Protein AF-A0A371IR54-F1 (afdb_monomer_lite)

Structure (mmCIF, N/CA/C/O backbone):
data_AF-A0A371IR54-F1
#
_entry.id   AF-A0A371IR54-F1
#
loop_
_atom_site.group_PDB
_atom_site.id
_atom_site.type_symbol
_atom_site.label_atom_id
_atom_site.label_alt_id
_atom_site.label_comp_id
_atom_site.label_asym_id
_atom_site.label_entity_id
_atom_site.label_seq_id
_atom_site.pdbx_PDB_ins_code
_atom_site.Cartn_x
_atom_site.Cartn_y
_atom_site.Cartn_z
_atom_site.occupancy
_atom_site.B_iso_or_equiv
_atom_site.auth_seq_id
_atom_site.auth_comp_id
_atom_site.auth_asym_id
_atom_site.auth_atom_id
_atom_site.pdbx_PDB_model_num
ATOM 1 N N . MET A 1 1 ? -5.829 3.992 18.834 1.00 46.56 1 MET A N 1
ATOM 2 C CA . MET A 1 1 ? -4.738 4.741 18.159 1.00 46.56 1 MET A CA 1
ATOM 3 C C . MET A 1 1 ? -5.356 5.785 17.240 1.00 46.56 1 MET A C 1
ATOM 5 O O . MET A 1 1 ? -6.376 5.480 16.637 1.00 46.56 1 MET A O 1
ATOM 9 N N . LYS A 1 2 ? -4.790 7.000 17.142 1.00 56.47 2 LYS A N 1
ATOM 10 C CA . LYS A 1 2 ? -5.246 8.014 16.169 1.00 56.47 2 LYS A CA 1
ATOM 11 C C . LYS A 1 2 ? -5.163 7.399 14.763 1.00 56.47 2 LYS A C 1
ATOM 13 O O . LYS A 1 2 ? -4.069 7.005 14.373 1.00 56.47 2 LYS A O 1
ATOM 18 N N . SER A 1 3 ? -6.273 7.311 14.027 1.00 67.31 3 SER A N 1
ATOM 19 C CA . SER A 1 3 ? -6.318 6.785 12.644 1.00 67.31 3 SER A CA 1
ATOM 20 C C . SER A 1 3 ? -5.253 7.413 11.744 1.00 67.31 3 SER A C 1
ATOM 22 O O . SER A 1 3 ? -4.620 6.749 10.930 1.00 67.31 3 SER A O 1
ATOM 24 N N . THR A 1 4 ? -4.952 8.688 11.991 1.00 73.81 4 THR A N 1
ATOM 25 C CA . THR A 1 4 ? -3.889 9.437 11.325 1.00 73.81 4 THR A CA 1
ATOM 26 C C . THR A 1 4 ? -2.528 8.748 11.417 1.00 73.81 4 THR A C 1
ATOM 28 O O . THR A 1 4 ? -1.822 8.718 10.413 1.00 73.81 4 THR A O 1
ATOM 31 N N . PHE A 1 5 ? -2.181 8.166 12.576 1.00 83.19 5 PHE A N 1
ATOM 32 C CA . PHE A 1 5 ? -0.917 7.450 12.776 1.00 83.19 5 PHE A CA 1
ATOM 33 C C . PHE A 1 5 ? -0.812 6.227 11.875 1.00 83.19 5 PHE A C 1
ATOM 35 O O . PHE A 1 5 ? 0.163 6.058 11.146 1.00 83.19 5 PHE A O 1
ATOM 42 N N . LEU A 1 6 ? -1.856 5.401 11.901 1.00 85.75 6 LEU A N 1
ATOM 43 C CA . LEU A 1 6 ? -1.906 4.180 11.116 1.00 85.75 6 LEU A CA 1
ATOM 44 C C . LEU A 1 6 ? -1.842 4.499 9.618 1.00 85.75 6 LEU A C 1
ATOM 46 O O . LEU A 1 6 ? -1.123 3.826 8.887 1.00 85.75 6 LEU A O 1
ATOM 50 N N . ASN A 1 7 ? -2.506 5.571 9.180 1.00 85.56 7 ASN A N 1
ATOM 51 C CA . ASN A 1 7 ? -2.524 5.994 7.781 1.00 85.56 7 ASN A CA 1
ATOM 52 C C . ASN A 1 7 ? -1.158 6.440 7.258 1.00 85.56 7 ASN A C 1
ATOM 54 O O . ASN A 1 7 ? -0.747 6.001 6.188 1.00 85.56 7 ASN A O 1
ATOM 58 N N . TRP A 1 8 ? -0.434 7.303 7.978 1.00 86.88 8 TRP A N 1
ATOM 59 C CA . TRP A 1 8 ? 0.885 7.730 7.498 1.00 86.88 8 TRP A CA 1
ATOM 60 C C . TRP A 1 8 ? 1.923 6.607 7.600 1.00 86.88 8 TRP A C 1
ATOM 62 O O . TRP A 1 8 ? 2.797 6.499 6.734 1.00 86.88 8 TRP A O 1
ATOM 72 N N . TYR A 1 9 ? 1.808 5.742 8.614 1.00 90.31 9 TYR A N 1
ATOM 73 C CA . TYR A 1 9 ? 2.692 4.594 8.790 1.00 90.31 9 TYR A CA 1
ATOM 74 C C . TYR A 1 9 ? 2.506 3.570 7.666 1.00 90.31 9 TYR A C 1
ATOM 76 O O . TYR A 1 9 ? 3.475 3.203 7.004 1.00 90.31 9 TYR A O 1
ATOM 84 N N . THR A 1 10 ? 1.263 3.155 7.399 1.00 92.19 10 THR A N 1
ATOM 85 C CA . THR A 1 10 ? 0.936 2.194 6.329 1.00 92.19 10 THR A CA 1
ATOM 86 C C . THR A 1 10 ? 1.289 2.737 4.949 1.00 92.19 10 THR A C 1
ATOM 88 O O . THR A 1 10 ? 1.891 2.013 4.158 1.00 92.19 10 THR A O 1
ATOM 91 N N . GLN A 1 11 ? 1.041 4.025 4.689 1.00 92.81 11 GLN A N 1
ATOM 92 C CA . GLN A 1 11 ? 1.489 4.687 3.464 1.00 92.81 11 GLN A CA 1
ATOM 93 C C . GLN A 1 11 ? 3.017 4.627 3.307 1.00 92.81 11 GLN A C 1
ATOM 95 O O . GLN A 1 11 ? 3.512 4.281 2.235 1.00 92.81 11 GLN A O 1
ATOM 100 N N . SER A 1 12 ? 3.775 4.944 4.362 1.00 93.44 12 SER A N 1
ATOM 101 C CA . SER A 1 12 ? 5.247 4.946 4.313 1.00 93.44 12 SER A CA 1
ATOM 102 C C . SER A 1 12 ? 5.812 3.532 4.147 1.00 93.44 12 SER A C 1
ATOM 104 O O . SER A 1 12 ? 6.746 3.310 3.373 1.00 93.44 12 SER A O 1
ATOM 106 N N . LEU A 1 13 ? 5.210 2.551 4.821 1.00 94.38 13 LEU A N 1
ATOM 107 C CA . LEU A 1 13 ? 5.552 1.137 4.685 1.00 94.38 13 LEU A CA 1
ATOM 108 C C . LEU A 1 13 ? 5.276 0.637 3.260 1.00 94.38 13 LEU A C 1
ATOM 110 O O . LEU A 1 13 ? 6.150 0.038 2.635 1.00 94.38 13 LEU A O 1
ATOM 114 N N . GLY A 1 14 ? 4.100 0.949 2.713 1.00 94.50 14 GLY A N 1
ATOM 115 C CA . GLY A 1 14 ? 3.731 0.616 1.340 1.00 94.50 14 GLY A CA 1
ATOM 116 C C . GLY A 1 14 ? 4.657 1.258 0.309 1.00 94.50 14 GLY A C 1
ATOM 117 O O . GLY A 1 14 ? 5.095 0.584 -0.619 1.00 94.50 14 GLY A O 1
ATOM 118 N N . ALA A 1 15 ? 5.038 2.523 0.506 1.00 94.50 15 ALA A N 1
ATOM 119 C CA . ALA A 1 15 ? 6.010 3.207 -0.344 1.00 94.50 15 ALA A CA 1
ATOM 1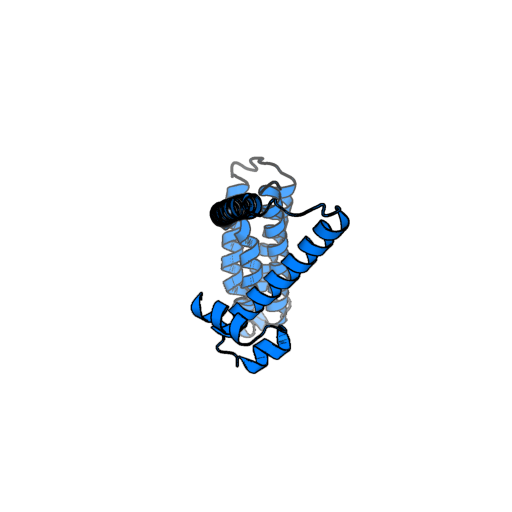20 C C . ALA A 1 15 ? 7.402 2.553 -0.280 1.00 94.50 15 ALA A C 1
ATOM 122 O O . ALA A 1 15 ? 8.048 2.392 -1.312 1.00 94.50 15 ALA A O 1
ATOM 123 N N . THR A 1 16 ? 7.839 2.110 0.903 1.00 95.38 16 THR A N 1
ATOM 124 C CA . THR A 1 16 ? 9.110 1.384 1.079 1.00 95.38 16 THR A CA 1
ATOM 125 C C . THR A 1 16 ? 9.094 0.045 0.339 1.00 95.38 16 THR A C 1
ATOM 127 O O . THR A 1 16 ? 10.020 -0.258 -0.412 1.00 95.38 16 THR A O 1
ATOM 130 N N . LEU A 1 17 ? 8.013 -0.731 0.476 1.00 95.44 17 LEU A N 1
ATOM 131 C CA . LEU A 1 17 ? 7.811 -1.952 -0.309 1.00 95.44 17 LEU A CA 1
ATOM 132 C C . LEU A 1 17 ? 7.753 -1.645 -1.812 1.00 95.44 17 LEU A C 1
ATOM 134 O O . LEU A 1 17 ? 8.279 -2.410 -2.614 1.00 95.44 17 LEU A O 1
ATOM 138 N N . GLY A 1 18 ? 7.171 -0.506 -2.191 1.00 93.06 18 GLY A N 1
ATOM 139 C CA . GLY A 1 18 ? 7.133 -0.012 -3.565 1.00 93.06 18 GLY A CA 1
ATOM 140 C C . GLY A 1 18 ? 8.515 0.304 -4.137 1.00 93.06 18 GLY A C 1
ATOM 141 O O . GLY A 1 18 ? 8.749 0.022 -5.308 1.00 93.06 18 GLY A O 1
ATOM 142 N N . ILE A 1 19 ? 9.444 0.830 -3.328 1.00 93.62 19 ILE A N 1
ATOM 143 C CA . ILE A 1 19 ? 10.854 1.023 -3.714 1.00 93.62 19 ILE A CA 1
ATOM 144 C C . ILE A 1 19 ? 11.537 -0.333 -3.929 1.00 93.62 19 ILE A C 1
ATOM 146 O O . ILE A 1 19 ? 12.249 -0.521 -4.910 1.00 93.62 19 ILE A O 1
ATOM 150 N N . ILE A 1 20 ? 11.305 -1.306 -3.045 1.00 92.50 20 ILE A N 1
ATOM 151 C CA . ILE A 1 20 ? 11.877 -2.653 -3.199 1.00 92.50 20 ILE A CA 1
ATOM 152 C C . ILE A 1 20 ? 11.332 -3.317 -4.470 1.00 92.50 20 ILE A C 1
ATOM 154 O O . ILE A 1 20 ? 12.102 -3.866 -5.255 1.00 92.50 20 ILE A O 1
ATOM 158 N N . ALA A 1 21 ? 10.022 -3.224 -4.705 1.00 90.12 21 ALA A N 1
ATOM 159 C CA . ALA A 1 21 ? 9.374 -3.765 -5.894 1.00 90.12 21 ALA A CA 1
ATOM 160 C C . ALA A 1 21 ? 9.875 -3.092 -7.180 1.00 90.12 21 ALA A C 1
ATOM 162 O O . ALA A 1 21 ? 10.112 -3.783 -8.170 1.00 90.12 21 ALA A O 1
ATOM 163 N N . SER A 1 22 ? 10.085 -1.772 -7.174 1.00 88.44 22 SER A N 1
ATOM 164 C CA . SER A 1 22 ? 10.594 -1.055 -8.346 1.00 88.44 22 SER A CA 1
ATOM 165 C C . SER A 1 22 ? 12.059 -1.376 -8.639 1.00 88.44 22 SER A C 1
ATOM 167 O O . SER A 1 22 ? 12.405 -1.562 -9.805 1.00 88.44 22 SER A O 1
ATOM 169 N N . ILE A 1 23 ? 12.899 -1.535 -7.608 1.00 87.31 23 ILE A N 1
ATOM 170 C CA . ILE A 1 23 ? 14.283 -2.013 -7.751 1.00 87.31 23 ILE A CA 1
ATOM 171 C C . ILE A 1 23 ? 14.303 -3.455 -8.266 1.00 87.31 23 ILE A C 1
ATOM 173 O O . ILE A 1 23 ? 15.078 -3.775 -9.160 1.00 87.31 23 ILE A O 1
ATOM 177 N N . TYR A 1 24 ? 13.446 -4.330 -7.744 1.00 85.88 24 TYR A N 1
ATOM 178 C CA . TYR A 1 24 ? 13.363 -5.718 -8.194 1.00 85.88 24 TYR A CA 1
ATOM 179 C C . TYR A 1 24 ? 12.915 -5.821 -9.660 1.00 85.88 24 TYR A C 1
ATOM 181 O O . TYR A 1 24 ? 13.543 -6.519 -10.456 1.00 85.88 24 TYR A O 1
ATOM 189 N N . ALA A 1 25 ? 11.875 -5.077 -10.045 1.00 79.62 25 ALA A N 1
ATOM 190 C CA . ALA A 1 25 ? 11.421 -4.993 -11.430 1.00 79.62 25 ALA A CA 1
ATOM 191 C C . ALA A 1 25 ? 12.489 -4.378 -12.352 1.00 79.62 25 ALA A C 1
ATOM 193 O O . ALA A 1 25 ? 12.648 -4.825 -13.484 1.00 79.62 25 ALA A O 1
ATOM 194 N N . TYR A 1 26 ? 13.267 -3.412 -11.854 1.00 76.50 26 TYR A N 1
ATOM 195 C CA . TYR A 1 26 ? 14.428 -2.865 -12.557 1.00 76.50 26 TYR A CA 1
ATOM 196 C C . TYR A 1 26 ? 15.529 -3.914 -12.772 1.00 76.50 26 TYR A C 1
ATOM 198 O O . TYR A 1 26 ? 16.024 -4.063 -13.885 1.00 76.50 26 TYR A O 1
ATOM 206 N N . LEU A 1 27 ? 15.880 -4.692 -11.743 1.00 76.00 27 LEU A N 1
ATOM 207 C CA . LEU A 1 27 ? 16.901 -5.743 -11.838 1.00 76.00 27 LEU A CA 1
ATOM 208 C C . LEU A 1 27 ? 16.494 -6.878 -12.788 1.00 76.00 27 LEU A C 1
ATOM 210 O O . LEU A 1 27 ? 17.341 -7.413 -13.500 1.00 76.00 27 LEU A O 1
ATOM 214 N N . ASN A 1 28 ? 15.204 -7.210 -12.843 1.00 73.94 28 ASN A N 1
ATOM 215 C CA . ASN A 1 28 ? 14.661 -8.200 -13.776 1.00 73.94 28 ASN A CA 1
ATOM 216 C C . ASN A 1 28 ? 14.410 -7.645 -15.191 1.00 73.94 28 ASN A C 1
ATOM 218 O O . ASN A 1 28 ? 14.081 -8.407 -16.098 1.00 73.94 28 ASN A O 1
ATOM 222 N N . GLY A 1 29 ? 14.560 -6.334 -15.389 1.00 62.34 29 GLY A N 1
ATOM 223 C CA . GLY A 1 29 ? 14.257 -5.622 -16.625 1.00 62.34 29 GLY A CA 1
ATOM 224 C C . GLY A 1 29 ? 15.456 -4.844 -17.163 1.00 62.34 29 GLY A C 1
ATOM 225 O O . GLY A 1 29 ? 15.365 -3.632 -17.305 1.00 62.34 29 GLY A O 1
ATOM 226 N N . TYR A 1 30 ? 16.532 -5.553 -17.521 1.00 50.97 30 TYR A N 1
ATOM 227 C CA . TYR A 1 30 ? 17.663 -5.083 -18.341 1.00 50.97 30 TYR A CA 1
ATOM 228 C C . TYR A 1 30 ? 18.492 -3.920 -17.759 1.00 50.97 30 TYR A C 1
ATOM 230 O O . TYR A 1 30 ? 18.174 -2.742 -17.904 1.00 50.97 30 TYR A O 1
ATOM 238 N N . MET A 1 31 ? 19.655 -4.256 -17.189 1.00 55.19 31 MET A N 1
ATOM 239 C CA . MET A 1 31 ? 20.687 -3.295 -16.790 1.00 55.19 31 MET A CA 1
ATOM 240 C C . MET A 1 31 ? 21.251 -2.554 -18.015 1.00 55.19 31 MET A C 1
ATOM 242 O O . MET A 1 31 ? 22.235 -2.975 -18.619 1.00 55.19 31 MET A O 1
ATOM 246 N N . PHE A 1 32 ? 20.667 -1.404 -18.344 1.00 52.66 32 PHE A N 1
ATOM 247 C CA . PHE A 1 32 ? 21.308 -0.391 -19.174 1.00 52.66 32 PHE A CA 1
ATOM 248 C C . PHE A 1 32 ? 21.382 0.915 -18.399 1.00 52.66 32 PHE A C 1
ATOM 250 O O . PHE A 1 32 ? 20.384 1.543 -18.059 1.00 52.66 32 PHE A O 1
ATOM 257 N N . VAL A 1 33 ? 22.622 1.285 -18.087 1.00 52.53 33 VAL A N 1
ATOM 258 C CA . VAL A 1 33 ? 22.999 2.499 -17.369 1.00 52.53 33 VAL A CA 1
ATOM 259 C C . VAL A 1 33 ? 22.281 3.705 -17.984 1.00 52.53 33 VAL A C 1
ATOM 261 O O . VAL A 1 33 ? 22.307 3.876 -19.205 1.00 52.53 33 VAL A O 1
ATOM 264 N N . TYR A 1 34 ? 21.733 4.572 -17.125 1.00 52.94 34 TYR A N 1
ATOM 265 C CA . TYR A 1 34 ? 21.154 5.898 -17.421 1.00 52.94 34 TYR A CA 1
ATOM 266 C C . TYR A 1 34 ? 21.917 6.723 -18.483 1.00 52.94 34 TYR A C 1
ATOM 268 O O . TYR A 1 34 ? 21.354 7.609 -19.114 1.00 52.94 34 TYR A O 1
ATOM 276 N N . SER A 1 35 ? 23.198 6.424 -18.697 1.00 55.94 35 SER A N 1
ATOM 277 C CA . SER A 1 35 ? 24.103 7.085 -19.635 1.00 55.94 35 SER A CA 1
ATOM 278 C C . SER A 1 35 ? 23.878 6.724 -21.117 1.00 55.94 35 SER A C 1
ATOM 280 O O . SER A 1 35 ? 24.293 7.482 -21.986 1.00 55.94 35 SER A O 1
ATOM 282 N N . ASN A 1 36 ? 23.217 5.603 -21.451 1.00 59.56 36 ASN A N 1
ATOM 283 C CA . ASN A 1 36 ? 23.176 5.117 -22.843 1.00 59.56 36 ASN A CA 1
ATOM 284 C C . ASN A 1 36 ? 21.789 4.646 -23.318 1.00 59.56 36 ASN A C 1
ATOM 286 O O . ASN A 1 36 ? 21.679 3.671 -24.067 1.00 59.56 36 ASN A O 1
ATOM 290 N N . ILE A 1 37 ? 20.730 5.339 -22.879 1.00 62.75 37 ILE A N 1
ATOM 291 C CA . ILE A 1 37 ? 19.334 4.955 -23.151 1.00 62.75 37 ILE A CA 1
ATOM 292 C C . ILE A 1 37 ? 19.021 4.884 -24.647 1.00 62.75 37 ILE A C 1
ATOM 294 O O . ILE A 1 37 ? 18.366 3.953 -25.093 1.00 62.75 37 ILE A O 1
ATOM 298 N N . SER A 1 38 ? 19.568 5.819 -25.430 1.00 65.06 38 SER A N 1
ATOM 299 C CA . SER A 1 38 ? 19.348 5.910 -26.879 1.00 65.06 38 SER A CA 1
ATOM 300 C C . SER A 1 38 ? 19.854 4.670 -27.623 1.00 65.06 38 SER A C 1
ATOM 302 O O . SER A 1 38 ? 19.281 4.259 -28.624 1.00 65.06 38 SER A O 1
ATOM 304 N N . ARG A 1 39 ? 20.907 4.025 -27.107 1.00 63.09 39 ARG A N 1
ATOM 305 C CA . ARG A 1 39 ? 21.558 2.893 -27.773 1.00 63.09 39 ARG A CA 1
ATOM 306 C C . ARG A 1 39 ? 20.951 1.536 -27.412 1.00 63.09 39 ARG A C 1
ATOM 308 O O . ARG A 1 39 ? 21.184 0.572 -28.128 1.00 63.09 39 ARG A O 1
ATOM 315 N N . ASN A 1 40 ? 20.213 1.455 -26.305 1.00 62.50 40 ASN A N 1
ATOM 316 C CA . ASN A 1 40 ? 19.697 0.192 -25.766 1.00 62.50 40 ASN A CA 1
ATOM 317 C C . ASN A 1 40 ? 18.183 0.206 -25.522 1.00 62.50 40 ASN A C 1
ATOM 319 O O . ASN A 1 40 ? 17.670 -0.698 -24.867 1.00 62.50 40 ASN A O 1
ATOM 323 N N . PHE A 1 41 ? 17.475 1.217 -26.036 1.00 64.56 41 PHE A N 1
ATOM 324 C CA . PHE A 1 41 ? 16.026 1.346 -25.883 1.00 64.56 41 PHE A CA 1
ATOM 325 C C . PHE A 1 41 ? 15.279 0.133 -26.454 1.00 64.56 41 PHE A C 1
ATOM 327 O O . PHE A 1 41 ? 14.339 -0.345 -25.833 1.00 64.56 41 PHE A O 1
ATOM 334 N N . ASP A 1 42 ? 15.769 -0.427 -27.563 1.00 65.62 42 ASP A N 1
ATOM 335 C CA . ASP A 1 42 ? 15.194 -1.620 -28.203 1.00 65.62 42 ASP A CA 1
ATOM 336 C C . ASP A 1 42 ? 15.298 -2.885 -27.334 1.00 65.62 42 ASP A C 1
ATOM 338 O O . ASP A 1 42 ? 14.480 -3.794 -27.455 1.00 65.62 42 ASP A O 1
ATOM 342 N N . ASN A 1 43 ? 16.278 -2.937 -26.424 1.00 64.81 43 ASN A N 1
ATOM 343 C CA . ASN A 1 43 ? 16.449 -4.041 -25.476 1.00 64.81 43 ASN A CA 1
ATOM 344 C C . ASN A 1 43 ? 15.695 -3.804 -24.161 1.00 64.81 43 ASN A C 1
ATOM 346 O O . ASN A 1 43 ? 15.635 -4.695 -23.315 1.00 64.81 43 ASN A O 1
ATOM 350 N N . LEU A 1 44 ? 15.159 -2.600 -23.952 1.00 68.81 44 LEU A N 1
ATOM 351 C CA . LEU A 1 44 ? 14.522 -2.213 -22.707 1.00 68.81 44 LEU A CA 1
ATOM 352 C C . LEU A 1 44 ? 13.016 -2.436 -22.823 1.00 68.81 44 LEU A C 1
ATOM 354 O O . LEU A 1 44 ? 12.322 -1.793 -23.609 1.00 68.81 44 LEU A O 1
ATOM 358 N N . SER A 1 45 ? 12.482 -3.341 -22.004 1.00 72.94 45 SER A N 1
ATOM 359 C CA . SER A 1 45 ? 11.030 -3.474 -21.898 1.00 72.94 45 SER A CA 1
ATOM 360 C C . SER A 1 45 ? 10.415 -2.156 -21.405 1.00 72.94 45 SER A C 1
ATOM 362 O O . SER A 1 45 ? 10.948 -1.503 -20.502 1.00 72.94 45 SER A O 1
ATOM 364 N N . PHE A 1 46 ? 9.272 -1.769 -21.973 1.00 77.25 46 PHE A N 1
ATOM 365 C CA . PHE A 1 46 ? 8.553 -0.546 -21.594 1.00 77.25 46 PHE A CA 1
ATOM 366 C C . PHE A 1 46 ? 8.262 -0.482 -20.081 1.00 77.25 46 PHE A C 1
ATOM 368 O O . PHE A 1 46 ? 8.417 0.570 -19.460 1.00 77.25 46 PHE A O 1
ATOM 375 N N . GLY A 1 47 ? 7.946 -1.627 -19.461 1.00 76.00 47 GLY A N 1
ATOM 376 C CA . GLY A 1 47 ? 7.772 -1.746 -18.008 1.00 76.00 47 GLY A CA 1
ATOM 377 C C . GLY A 1 47 ? 9.044 -1.421 -17.215 1.00 76.00 47 GLY A C 1
ATOM 378 O O . GLY A 1 47 ? 8.975 -0.716 -16.210 1.00 76.00 47 GLY A O 1
ATOM 379 N N . GLY A 1 48 ? 10.220 -1.826 -17.709 1.00 75.25 48 GLY A N 1
ATOM 380 C CA . GLY A 1 48 ? 11.517 -1.487 -17.112 1.00 75.25 48 GLY A CA 1
ATOM 381 C C . GLY A 1 48 ? 11.812 0.018 -17.122 1.00 75.25 48 GLY A C 1
ATOM 382 O O . GLY A 1 48 ? 12.262 0.564 -16.109 1.00 75.25 48 GLY A O 1
ATOM 383 N N . VAL A 1 49 ? 11.481 0.722 -18.215 1.00 78.88 49 VAL A N 1
ATOM 384 C CA . VAL A 1 49 ? 11.569 2.198 -18.281 1.00 78.88 49 VAL A CA 1
ATOM 385 C C . VAL A 1 49 ? 10.670 2.826 -17.222 1.00 78.88 49 VAL A C 1
ATOM 387 O O . VAL A 1 49 ? 11.114 3.662 -16.435 1.00 78.88 49 VAL A O 1
ATOM 390 N N . ILE A 1 50 ? 9.405 2.409 -17.178 1.00 83.94 50 ILE A N 1
ATOM 391 C CA . ILE A 1 50 ? 8.418 2.980 -16.261 1.00 83.94 50 ILE A CA 1
ATOM 392 C C . ILE A 1 50 ? 8.815 2.729 -14.807 1.00 83.94 50 ILE A C 1
ATOM 394 O O . ILE A 1 50 ? 8.791 3.659 -14.001 1.00 83.94 50 ILE A O 1
ATOM 398 N N . SER A 1 51 ? 9.235 1.506 -14.477 1.00 81.31 51 SER A N 1
ATOM 399 C CA . SER A 1 51 ? 9.638 1.134 -13.119 1.00 81.31 51 SER A CA 1
ATOM 400 C C . SER A 1 51 ? 10.824 1.970 -12.611 1.00 81.31 51 SER A C 1
ATOM 402 O O . SER A 1 51 ? 10.876 2.378 -11.451 1.00 81.31 51 SER A O 1
ATOM 404 N N . SER A 1 52 ? 11.772 2.284 -13.491 1.00 76.94 52 SER A N 1
ATOM 405 C CA . SER A 1 52 ? 13.030 2.926 -13.092 1.00 76.94 52 SER A CA 1
ATOM 406 C C . SER A 1 52 ? 12.934 4.447 -13.085 1.00 76.94 52 SER A C 1
ATOM 408 O O . SER A 1 52 ? 13.297 5.097 -12.107 1.00 76.94 52 SER A O 1
ATOM 410 N N . TYR A 1 53 ? 12.418 5.024 -14.173 1.00 80.38 53 TYR A N 1
ATOM 411 C CA . TYR A 1 53 ? 12.418 6.473 -14.387 1.00 80.38 53 TYR A CA 1
ATOM 412 C C . TYR A 1 53 ? 11.226 7.171 -13.745 1.00 80.38 53 TYR A C 1
ATOM 414 O O . TYR A 1 53 ? 11.337 8.339 -13.380 1.00 80.38 53 TYR A O 1
ATOM 422 N N . PHE A 1 54 ? 10.097 6.474 -13.605 1.00 86.81 54 PHE A N 1
ATOM 423 C CA . PHE A 1 54 ? 8.864 7.064 -13.093 1.00 86.81 54 PHE A CA 1
ATOM 424 C C . PHE A 1 54 ? 8.481 6.478 -11.740 1.00 86.81 54 PHE A C 1
ATOM 426 O O . PHE A 1 54 ? 8.259 7.233 -10.801 1.00 86.81 54 PHE A O 1
ATOM 433 N N . LEU A 1 55 ? 8.447 5.152 -11.597 1.00 90.19 55 LEU A N 1
ATOM 434 C CA . LEU A 1 55 ? 7.933 4.520 -10.383 1.00 90.19 55 LEU A CA 1
ATOM 435 C C . LEU A 1 55 ? 8.846 4.729 -9.171 1.00 90.19 55 LEU A C 1
ATOM 437 O O . LEU A 1 55 ? 8.356 5.118 -8.117 1.00 90.19 55 LEU A O 1
ATOM 441 N N . LEU A 1 56 ? 10.159 4.513 -9.297 1.00 89.56 56 LEU A N 1
ATOM 442 C CA . LEU A 1 56 ? 11.103 4.712 -8.190 1.00 89.56 56 LEU A CA 1
ATOM 443 C C . LEU A 1 56 ? 11.054 6.136 -7.590 1.00 89.56 56 LEU A C 1
ATOM 445 O O . LEU A 1 56 ? 10.825 6.243 -6.381 1.00 89.56 56 LEU A O 1
ATOM 449 N N . PRO A 1 57 ? 11.200 7.231 -8.367 1.00 89.88 57 PRO A N 1
ATOM 450 C CA . PRO A 1 57 ? 11.081 8.575 -7.805 1.00 89.88 57 PRO A CA 1
ATOM 451 C C . PRO A 1 57 ? 9.687 8.843 -7.228 1.00 89.88 57 PRO A C 1
ATOM 453 O O . PRO A 1 57 ? 9.569 9.509 -6.202 1.00 89.88 57 PRO A O 1
ATOM 456 N N . LEU A 1 58 ? 8.632 8.283 -7.820 1.00 92.06 58 LEU A N 1
ATOM 457 C CA . LEU A 1 58 ? 7.264 8.460 -7.339 1.00 92.06 58 LEU A CA 1
ATOM 458 C C . LEU A 1 58 ? 7.012 7.734 -6.002 1.00 92.06 58 LEU A C 1
ATOM 460 O O . LEU A 1 58 ? 6.375 8.294 -5.107 1.00 92.06 58 LEU A O 1
ATOM 464 N N . CYS A 1 59 ? 7.586 6.543 -5.804 1.00 92.88 59 CYS A N 1
ATOM 465 C CA . CYS A 1 59 ? 7.589 5.846 -4.516 1.00 92.88 59 CYS A CA 1
ATOM 466 C C . CYS A 1 59 ? 8.367 6.634 -3.448 1.00 92.88 59 CYS A C 1
ATOM 468 O O . CYS A 1 59 ? 7.893 6.755 -2.320 1.00 92.88 59 CYS A O 1
ATOM 470 N N . ILE A 1 60 ? 9.508 7.241 -3.800 1.00 93.38 60 ILE A N 1
ATOM 471 C CA . ILE A 1 60 ? 10.277 8.111 -2.888 1.00 93.38 60 ILE A CA 1
ATOM 472 C C . ILE A 1 60 ? 9.466 9.355 -2.500 1.00 93.38 60 ILE A C 1
ATOM 474 O O . ILE A 1 60 ? 9.405 9.713 -1.325 1.00 93.38 60 ILE A O 1
ATOM 478 N N . ILE A 1 61 ? 8.792 9.995 -3.458 1.00 92.69 61 ILE A N 1
ATOM 479 C CA . ILE A 1 61 ? 7.895 11.126 -3.184 1.00 92.69 61 ILE A CA 1
ATOM 480 C C . ILE A 1 61 ? 6.756 10.682 -2.254 1.00 92.69 61 ILE A C 1
ATOM 482 O O . ILE A 1 61 ? 6.466 11.360 -1.272 1.00 92.69 61 ILE A O 1
ATOM 486 N N . THR A 1 62 ? 6.151 9.517 -2.504 1.00 92.31 62 THR A N 1
ATOM 487 C CA . THR A 1 62 ? 5.064 8.966 -1.671 1.00 92.31 62 THR A CA 1
ATOM 488 C C . THR A 1 62 ? 5.523 8.692 -0.233 1.00 92.31 62 THR A C 1
ATOM 490 O O . THR A 1 62 ? 4.775 8.970 0.706 1.00 92.31 62 THR A O 1
ATOM 493 N N . LEU A 1 63 ? 6.758 8.208 -0.053 1.00 93.56 63 LEU A N 1
ATOM 494 C CA . LEU A 1 63 ? 7.401 8.024 1.252 1.00 93.56 63 LEU A CA 1
ATOM 495 C C . LEU A 1 63 ? 7.588 9.367 1.973 1.00 93.56 63 LEU A C 1
ATOM 497 O O . LEU A 1 63 ? 7.202 9.509 3.132 1.00 93.56 63 LEU A O 1
ATOM 501 N N . LEU A 1 64 ? 8.146 10.365 1.281 1.00 91.56 64 LEU A N 1
ATOM 502 C CA . LEU A 1 64 ? 8.360 11.700 1.841 1.00 91.56 64 LEU A CA 1
ATOM 503 C C . LEU A 1 64 ? 7.042 12.372 2.230 1.00 91.56 64 LEU A C 1
ATOM 505 O O . LEU A 1 64 ? 6.984 13.020 3.270 1.00 91.56 64 LEU A O 1
ATOM 509 N N . LEU A 1 65 ? 5.978 12.194 1.444 1.00 88.12 65 LEU A N 1
ATOM 510 C CA . LEU A 1 65 ? 4.649 12.701 1.787 1.00 88.12 65 LEU A CA 1
ATOM 511 C C . LEU A 1 65 ? 4.058 11.991 3.011 1.00 88.12 65 LEU A C 1
ATOM 513 O O . LEU A 1 65 ? 3.466 12.659 3.858 1.00 88.12 65 LEU A O 1
ATOM 517 N N . GLY A 1 66 ? 4.247 10.674 3.136 1.00 87.38 66 GLY A N 1
ATOM 518 C CA . GLY A 1 66 ? 3.855 9.919 4.329 1.00 87.38 66 GLY A CA 1
ATOM 519 C C . GLY A 1 66 ? 4.557 10.440 5.586 1.00 87.38 66 GLY A C 1
ATOM 520 O O . GLY A 1 66 ? 3.907 10.731 6.588 1.00 87.38 66 GLY A O 1
ATOM 521 N N . LEU A 1 67 ? 5.869 10.673 5.510 1.00 86.44 67 LEU A N 1
ATOM 522 C CA . LEU A 1 67 ? 6.647 11.264 6.604 1.00 86.44 67 LEU A CA 1
ATOM 523 C C . LEU A 1 67 ? 6.233 12.713 6.899 1.00 86.44 67 LEU A C 1
ATOM 525 O O . LEU A 1 67 ? 6.040 13.077 8.056 1.00 86.44 67 LEU A O 1
ATOM 529 N N . ALA A 1 68 ? 6.032 13.536 5.867 1.00 82.56 68 ALA A N 1
ATOM 530 C CA . ALA A 1 68 ? 5.591 14.920 6.025 1.00 82.56 68 ALA A CA 1
ATOM 531 C C . ALA A 1 68 ? 4.221 15.003 6.711 1.00 82.56 68 ALA A C 1
ATOM 533 O O . ALA A 1 68 ? 4.020 15.855 7.574 1.00 82.56 68 ALA A O 1
ATOM 534 N N . LYS A 1 69 ? 3.308 14.074 6.398 1.00 79.44 69 LYS A N 1
ATOM 535 C CA . LYS A 1 69 ? 2.006 13.932 7.065 1.00 79.44 69 LYS A CA 1
ATOM 536 C C . LYS A 1 69 ? 2.140 13.608 8.558 1.00 79.44 69 LYS A C 1
ATOM 538 O O . LYS A 1 69 ? 1.258 13.970 9.326 1.00 79.44 69 LYS A O 1
ATOM 543 N N . SER A 1 70 ? 3.232 12.965 8.982 1.00 78.75 70 SER A N 1
ATOM 544 C CA . SER A 1 70 ? 3.516 12.729 10.404 1.00 78.75 70 SER A CA 1
ATOM 545 C C . SER A 1 70 ? 4.023 13.973 11.140 1.00 78.75 70 SER A C 1
ATOM 547 O O . SER A 1 70 ? 3.895 14.033 12.361 1.00 78.75 70 SER A O 1
ATOM 549 N N . CYS A 1 71 ? 4.651 14.923 10.442 1.00 70.44 71 CYS A N 1
ATOM 550 C CA . CYS A 1 71 ? 5.276 16.099 11.059 1.00 70.44 71 CYS A CA 1
ATOM 551 C C . CYS A 1 71 ? 4.430 17.373 10.942 1.00 70.44 71 CYS A C 1
ATOM 553 O O . CYS A 1 71 ? 4.619 18.308 11.718 1.00 70.44 71 CYS A O 1
ATOM 555 N N . ILE A 1 72 ? 3.542 17.439 9.951 1.00 68.94 72 ILE A N 1
ATOM 556 C CA . ILE A 1 72 ? 2.785 18.639 9.604 1.00 68.94 72 ILE A CA 1
ATOM 557 C C . ILE A 1 72 ? 1.300 18.333 9.794 1.00 68.94 72 ILE A C 1
ATOM 559 O O . ILE A 1 72 ? 0.625 17.888 8.867 1.00 68.94 72 ILE A O 1
ATOM 563 N N . ASP A 1 73 ? 0.790 18.598 10.997 1.00 56.62 73 ASP A N 1
ATOM 564 C CA . ASP A 1 73 ? -0.652 18.624 11.245 1.00 56.62 73 ASP A CA 1
ATOM 565 C C . ASP A 1 73 ? -1.274 19.791 10.447 1.00 56.62 73 ASP A C 1
ATOM 567 O O . ASP A 1 73 ? -1.020 20.966 10.721 1.00 56.62 73 ASP A O 1
ATOM 571 N N . ASP A 1 74 ? -2.035 19.446 9.403 1.00 56.12 74 ASP A N 1
ATOM 572 C CA . ASP A 1 74 ? -3.020 20.271 8.683 1.00 56.12 74 ASP A CA 1
ATOM 573 C C . ASP A 1 74 ? -2.627 21.721 8.317 1.00 56.12 74 ASP A C 1
ATOM 575 O O . ASP A 1 74 ? -3.463 22.628 8.298 1.00 56.12 74 ASP A O 1
ATOM 579 N N . LYS A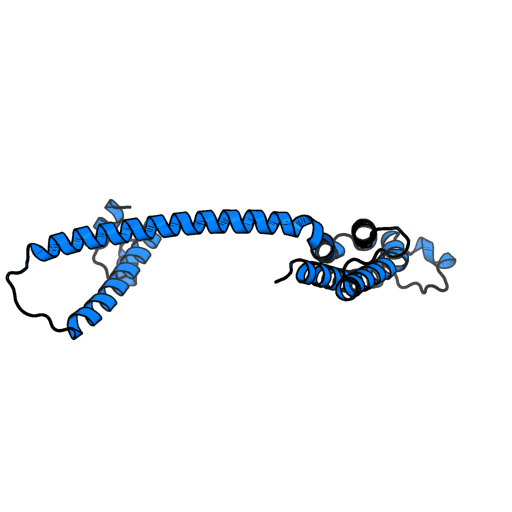 1 75 ? -1.370 21.974 7.930 1.00 55.53 75 LYS A N 1
ATOM 580 C CA . LYS A 1 75 ? -0.999 23.265 7.323 1.00 55.53 75 LYS A CA 1
ATOM 581 C C . LYS A 1 75 ? -1.245 23.283 5.815 1.00 55.53 75 LYS A C 1
ATOM 583 O O . LYS A 1 75 ? -0.768 22.434 5.064 1.00 55.53 75 LYS A O 1
ATOM 588 N N . ILE A 1 76 ? -1.957 24.318 5.370 1.00 53.66 76 ILE A N 1
ATOM 589 C CA . ILE A 1 76 ? -2.143 24.671 3.960 1.00 53.66 76 ILE A CA 1
ATOM 590 C C . ILE A 1 76 ? -0.783 25.121 3.410 1.00 53.66 76 ILE A C 1
ATOM 592 O O . ILE A 1 76 ? -0.335 26.236 3.673 1.00 53.66 76 ILE A O 1
ATOM 596 N N . ILE A 1 77 ? -0.115 24.256 2.653 1.00 52.62 77 ILE A N 1
ATOM 597 C CA . ILE A 1 77 ? 1.099 24.601 1.911 1.00 52.62 77 ILE A CA 1
ATOM 598 C C . ILE A 1 77 ? 0.651 25.006 0.501 1.00 52.62 77 ILE A C 1
ATOM 600 O O . ILE A 1 77 ? 0.015 24.224 -0.197 1.00 52.62 77 ILE A O 1
ATOM 604 N N . TYR A 1 78 ? 0.937 26.244 0.081 1.00 49.97 78 TYR A N 1
ATOM 605 C CA . TYR A 1 78 ? 0.648 26.733 -1.281 1.00 49.97 78 TYR A CA 1
ATOM 606 C C . TYR A 1 78 ? -0.832 26.644 -1.731 1.00 49.97 78 TYR A C 1
ATOM 608 O O . TYR A 1 78 ? -1.116 26.233 -2.852 1.00 49.97 78 TYR A O 1
ATOM 616 N N . LYS A 1 79 ? -1.805 27.049 -0.895 1.00 54.03 79 LYS A N 1
ATOM 617 C CA . LYS A 1 79 ? -3.257 27.090 -1.235 1.00 54.03 79 LYS A CA 1
ATOM 618 C C . LYS A 1 79 ? -3.913 25.744 -1.604 1.00 54.03 79 LYS A C 1
ATOM 620 O O . LYS A 1 79 ? -5.128 25.709 -1.782 1.00 54.03 79 LYS A O 1
ATOM 625 N N . ILE A 1 80 ? -3.162 24.649 -1.679 1.00 62.03 80 ILE A N 1
ATOM 626 C CA . ILE A 1 80 ? -3.667 23.303 -1.947 1.00 62.03 80 ILE A CA 1
ATOM 627 C C . ILE A 1 80 ? -3.676 22.534 -0.626 1.00 62.03 80 ILE A C 1
ATOM 629 O O . ILE A 1 80 ? -2.733 22.591 0.162 1.00 62.03 80 ILE A O 1
ATOM 633 N N . SER A 1 81 ? -4.761 21.809 -0.360 1.00 71.69 81 SER A N 1
ATOM 634 C CA . SER A 1 81 ? -4.820 20.913 0.793 1.00 71.69 81 SER A CA 1
ATOM 635 C C . SER A 1 81 ? -3.783 19.800 0.617 1.00 71.69 81 SER A C 1
ATOM 637 O O . SER A 1 81 ? -3.880 19.014 -0.329 1.00 71.69 81 SER A O 1
ATOM 639 N N . LEU A 1 82 ? -2.826 19.697 1.547 1.00 74.94 82 LEU A N 1
ATOM 640 C CA . LEU A 1 82 ? -1.808 18.636 1.577 1.00 74.94 82 LEU A CA 1
ATOM 641 C C . LEU A 1 82 ? -2.449 17.240 1.491 1.00 74.94 82 LEU A C 1
ATOM 643 O O . LEU A 1 82 ? -1.936 16.348 0.822 1.00 74.94 82 LEU A O 1
ATOM 647 N N . LYS A 1 83 ? -3.645 17.092 2.070 1.00 77.19 83 LYS A N 1
ATOM 648 C CA . LYS A 1 83 ? -4.465 15.880 2.006 1.00 77.19 83 LYS A CA 1
ATOM 649 C C . LYS A 1 83 ? -4.933 15.545 0.585 1.00 77.19 83 LYS A C 1
ATOM 651 O O . LYS A 1 83 ? -4.925 14.382 0.198 1.00 77.19 83 LYS A O 1
ATOM 656 N N . SER A 1 84 ? -5.329 16.546 -0.200 1.00 81.00 84 SER A N 1
ATOM 657 C CA . SER A 1 84 ? -5.771 16.341 -1.590 1.00 81.00 84 SER A CA 1
ATOM 658 C C . SER A 1 84 ? -4.595 16.025 -2.510 1.00 81.00 84 SER A C 1
ATOM 660 O O . SER A 1 84 ? -4.684 15.119 -3.336 1.00 81.00 84 SER A O 1
ATOM 662 N N . PHE A 1 85 ? -3.471 16.719 -2.321 1.00 84.62 85 PHE A N 1
ATOM 663 C CA . PHE A 1 85 ? -2.246 16.447 -3.067 1.00 84.62 85 PHE A CA 1
ATOM 664 C C . PHE A 1 85 ? -1.705 15.039 -2.779 1.00 84.62 85 PHE A C 1
ATOM 666 O O . PHE A 1 85 ? -1.393 14.302 -3.711 1.00 84.62 85 PHE A O 1
ATOM 673 N N . ASN A 1 86 ? -1.695 14.620 -1.508 1.00 88.38 86 ASN A N 1
ATOM 674 C CA . ASN A 1 86 ? -1.301 13.267 -1.115 1.00 88.38 86 ASN A CA 1
ATOM 675 C C . ASN A 1 86 ? -2.141 12.191 -1.810 1.00 88.38 86 ASN A C 1
ATOM 677 O O . ASN A 1 86 ? -1.591 11.250 -2.371 1.00 88.38 86 ASN A O 1
ATOM 681 N N . LYS A 1 87 ? -3.469 12.361 -1.840 1.00 88.12 87 LYS A N 1
ATOM 682 C CA . LYS A 1 87 ? -4.370 11.431 -2.537 1.00 88.12 87 LYS A CA 1
ATOM 683 C C . LYS A 1 87 ? -4.062 11.327 -4.030 1.00 88.12 87 LYS A C 1
ATOM 685 O O . LYS A 1 87 ? -4.065 10.224 -4.566 1.00 88.12 87 LYS A O 1
ATOM 690 N N . LEU A 1 88 ? -3.785 12.453 -4.690 1.00 90.38 88 LEU A N 1
ATOM 691 C CA . LEU A 1 88 ? -3.427 12.463 -6.109 1.00 90.38 88 LEU A CA 1
ATOM 692 C C . LEU A 1 88 ? -2.123 11.702 -6.360 1.00 90.38 88 LEU A C 1
ATOM 694 O O . LEU A 1 88 ? -2.077 10.861 -7.255 1.00 90.38 88 LEU A O 1
ATOM 698 N N . ILE A 1 89 ? -1.092 11.960 -5.550 1.00 91.88 89 ILE A N 1
ATOM 699 C CA . ILE A 1 89 ? 0.189 11.254 -5.653 1.00 91.88 89 ILE A CA 1
ATOM 700 C C . ILE A 1 89 ? -0.005 9.756 -5.415 1.00 91.88 89 ILE A C 1
ATOM 702 O O . ILE A 1 89 ? 0.449 8.974 -6.236 1.00 91.88 89 ILE A O 1
ATOM 706 N N . ILE A 1 90 ? -0.747 9.352 -4.378 1.00 92.69 90 ILE A N 1
ATOM 707 C CA . ILE A 1 90 ? -1.057 7.941 -4.099 1.00 92.69 90 ILE A CA 1
ATOM 708 C C . ILE A 1 90 ? -1.676 7.246 -5.320 1.00 92.69 90 ILE A C 1
ATOM 710 O O . ILE A 1 90 ? -1.203 6.185 -5.728 1.00 92.69 90 ILE A O 1
ATOM 714 N N . ILE A 1 91 ? -2.714 7.838 -5.917 1.00 93.06 91 ILE A N 1
ATOM 715 C CA . ILE A 1 91 ? -3.405 7.248 -7.071 1.00 93.06 91 ILE A CA 1
ATOM 716 C C . ILE A 1 91 ? -2.444 7.111 -8.257 1.00 93.06 91 ILE A C 1
ATOM 718 O O . ILE A 1 91 ? -2.380 6.050 -8.878 1.00 93.06 91 ILE A O 1
ATOM 722 N N . MET A 1 92 ? -1.654 8.152 -8.537 1.00 92.75 92 MET A N 1
ATOM 723 C CA . MET A 1 92 ? -0.649 8.110 -9.600 1.00 92.75 92 MET A CA 1
ATOM 724 C C . MET A 1 92 ? 0.406 7.030 -9.340 1.00 92.75 92 MET A C 1
ATOM 726 O O . MET A 1 92 ? 0.726 6.270 -10.252 1.00 92.75 92 MET A O 1
ATOM 730 N N . THR A 1 93 ? 0.895 6.901 -8.104 1.00 93.38 93 THR A N 1
ATOM 731 C CA . THR A 1 93 ? 1.868 5.872 -7.709 1.00 93.38 93 THR A CA 1
ATOM 732 C C . THR A 1 93 ? 1.345 4.470 -7.969 1.00 93.38 93 THR A C 1
ATOM 734 O O . THR A 1 93 ? 2.080 3.621 -8.462 1.00 93.38 93 THR A O 1
ATOM 737 N N . VAL A 1 94 ? 0.067 4.223 -7.696 1.00 94.62 94 VAL A N 1
ATOM 738 C CA . VAL A 1 94 ? -0.547 2.907 -7.895 1.00 94.62 94 VAL A CA 1
ATOM 739 C C . VAL A 1 94 ? -0.712 2.591 -9.378 1.00 94.62 94 VAL A C 1
ATOM 741 O O . VAL A 1 94 ? -0.358 1.494 -9.807 1.00 94.62 94 VAL A O 1
ATOM 744 N N . ILE A 1 95 ? -1.194 3.549 -10.176 1.00 94.12 95 ILE A N 1
ATOM 745 C CA . ILE A 1 95 ? -1.361 3.375 -11.627 1.00 94.12 95 ILE A CA 1
ATOM 746 C C . ILE A 1 95 ? -0.006 3.096 -12.286 1.00 94.12 95 ILE A C 1
ATOM 748 O O . ILE A 1 95 ? 0.150 2.106 -13.000 1.00 94.12 95 ILE A O 1
ATOM 752 N N . VAL A 1 96 ? 0.991 3.942 -12.009 1.00 92.62 96 VAL A N 1
ATOM 753 C CA . VAL A 1 96 ? 2.356 3.786 -12.534 1.00 92.62 96 VAL A CA 1
ATOM 754 C C . VAL A 1 96 ? 3.000 2.503 -11.998 1.00 92.62 96 VAL A C 1
ATOM 756 O O . VAL A 1 96 ? 3.741 1.837 -12.717 1.00 92.62 96 VAL A O 1
ATOM 759 N N . GLY A 1 97 ? 2.672 2.110 -10.767 1.00 91.44 97 GLY A N 1
ATOM 760 C CA . GLY A 1 97 ? 3.144 0.886 -10.131 1.00 91.44 97 GLY A CA 1
ATOM 761 C C . GLY A 1 97 ? 2.705 -0.380 -10.849 1.00 91.44 97 GLY A C 1
ATOM 762 O O . GLY A 1 97 ? 3.545 -1.220 -11.171 1.00 91.44 97 GLY A O 1
ATOM 763 N N . PHE A 1 98 ? 1.420 -0.491 -11.186 1.00 92.62 98 PHE A N 1
ATOM 764 C CA . PHE A 1 98 ? 0.918 -1.611 -11.985 1.00 92.62 98 PHE A CA 1
ATOM 765 C C . PHE A 1 98 ? 1.440 -1.597 -13.426 1.00 92.62 98 PHE A C 1
ATOM 767 O O . PHE A 1 98 ? 1.644 -2.663 -14.013 1.00 92.62 98 PHE A O 1
ATOM 774 N N . LEU A 1 99 ? 1.691 -0.412 -13.989 1.00 90.06 99 LEU A N 1
ATOM 775 C CA . LEU A 1 99 ? 2.236 -0.274 -15.339 1.00 90.06 99 LEU A CA 1
ATOM 776 C C . LEU A 1 99 ? 3.727 -0.657 -15.418 1.00 90.06 99 LEU A C 1
ATOM 778 O O . LEU A 1 99 ? 4.159 -1.184 -16.439 1.00 90.06 99 LEU A O 1
ATOM 782 N N . GLY A 1 100 ? 4.499 -0.404 -14.355 1.00 85.44 100 GLY A N 1
ATOM 783 C CA . GLY A 1 100 ? 5.938 -0.684 -14.296 1.00 85.44 100 GLY A CA 1
ATOM 784 C C . GLY A 1 100 ? 6.300 -2.040 -13.684 1.00 85.44 100 GLY A C 1
ATOM 785 O O . GLY A 1 100 ? 7.017 -2.822 -14.299 1.00 85.44 100 GLY A O 1
ATOM 786 N N . ALA A 1 101 ? 5.816 -2.324 -12.472 1.00 86.44 101 ALA A N 1
ATOM 787 C CA . ALA A 1 101 ? 6.180 -3.509 -11.687 1.00 86.44 101 ALA A CA 1
ATOM 788 C C . ALA A 1 101 ? 5.087 -4.598 -11.669 1.00 86.44 101 ALA A C 1
ATOM 790 O O . ALA A 1 101 ? 5.256 -5.635 -11.026 1.00 86.44 101 ALA A O 1
ATOM 791 N N . HIS A 1 102 ? 3.978 -4.397 -12.391 1.00 89.25 102 HIS A N 1
ATOM 792 C CA . HIS A 1 102 ? 2.915 -5.387 -12.591 1.00 89.25 102 HIS A CA 1
ATOM 793 C C . HIS A 1 102 ? 2.456 -6.055 -11.278 1.00 89.25 102 HIS A C 1
ATOM 795 O O . HIS A 1 102 ? 2.051 -5.374 -10.335 1.00 89.25 102 HIS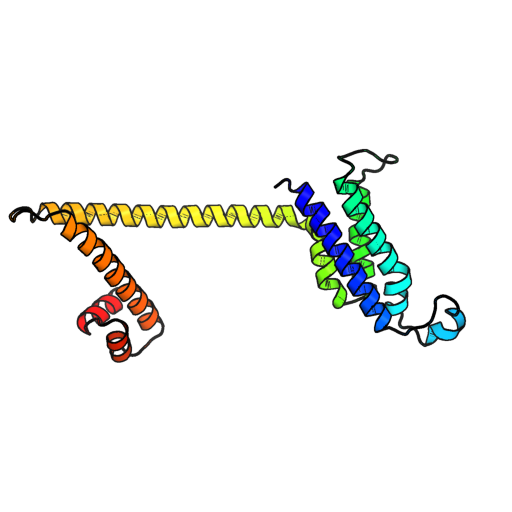 A O 1
ATOM 801 N N . ILE A 1 103 ? 2.520 -7.391 -11.206 1.00 89.00 103 ILE A N 1
ATOM 802 C CA . ILE A 1 103 ? 2.064 -8.189 -10.061 1.00 89.00 103 ILE A CA 1
ATOM 803 C C . ILE A 1 103 ? 2.879 -7.917 -8.787 1.00 89.00 103 ILE A C 1
ATOM 805 O O . ILE A 1 103 ? 2.346 -8.005 -7.683 1.00 89.00 103 ILE A O 1
ATOM 809 N N . TYR A 1 104 ? 4.150 -7.523 -8.919 1.00 88.12 104 TYR A N 1
ATOM 810 C CA . TYR A 1 104 ? 5.015 -7.229 -7.774 1.00 88.12 104 TYR A CA 1
ATOM 811 C C . TYR A 1 104 ? 4.559 -5.979 -7.013 1.00 88.12 104 TYR A C 1
ATOM 813 O O . TYR A 1 104 ? 4.919 -5.795 -5.852 1.00 88.12 104 TYR A O 1
ATOM 821 N N . PHE A 1 105 ? 3.729 -5.138 -7.641 1.00 92.38 105 PHE A N 1
ATOM 822 C CA . PHE A 1 105 ? 3.199 -3.925 -7.030 1.00 92.38 105 PHE A CA 1
ATOM 823 C C . PHE A 1 105 ? 1.883 -4.123 -6.263 1.00 92.38 105 PHE A C 1
ATOM 825 O O . PHE A 1 105 ? 1.412 -3.185 -5.625 1.00 92.38 105 PHE A O 1
ATOM 832 N N . VAL A 1 106 ? 1.305 -5.333 -6.253 1.00 93.50 106 VAL A N 1
ATOM 833 C CA . VAL A 1 106 ? 0.044 -5.616 -5.539 1.00 93.50 106 VAL A CA 1
ATOM 834 C C . VAL A 1 106 ? 0.173 -5.327 -4.043 1.00 93.50 106 VAL A C 1
ATOM 836 O O . VAL A 1 106 ? -0.624 -4.571 -3.491 1.00 93.50 106 VAL A O 1
ATOM 839 N N . PHE A 1 107 ? 1.196 -5.883 -3.387 1.00 93.00 107 PHE A N 1
ATOM 840 C CA . PHE A 1 107 ? 1.416 -5.659 -1.957 1.00 93.00 107 PHE A CA 1
ATOM 841 C C . PHE A 1 107 ? 1.678 -4.177 -1.636 1.00 93.00 107 PHE A C 1
ATOM 843 O O . PHE A 1 107 ? 0.942 -3.633 -0.812 1.00 93.00 107 PHE A O 1
ATOM 850 N N . PRO A 1 108 ? 2.630 -3.480 -2.296 1.00 94.06 108 PRO A N 1
ATOM 851 C CA . PRO A 1 108 ? 2.799 -2.035 -2.136 1.00 94.06 108 PRO A CA 1
ATOM 852 C C . PRO A 1 108 ? 1.499 -1.240 -2.294 1.00 94.06 108 PRO A C 1
ATOM 854 O O . PRO A 1 108 ? 1.200 -0.387 -1.460 1.00 94.06 108 PRO A O 1
ATOM 857 N N . ALA A 1 109 ? 0.698 -1.543 -3.322 1.00 94.25 109 ALA A N 1
ATOM 858 C CA . ALA A 1 109 ? -0.549 -0.838 -3.594 1.00 94.25 109 ALA A CA 1
ATOM 859 C C . ALA A 1 109 ? -1.558 -0.982 -2.450 1.00 94.25 109 ALA A C 1
ATOM 861 O O . ALA A 1 109 ? -2.137 0.018 -2.034 1.00 94.25 109 ALA A O 1
ATOM 862 N N . ILE A 1 110 ? -1.731 -2.186 -1.894 1.00 93.81 110 ILE A N 1
ATOM 863 C CA . ILE A 1 110 ? -2.656 -2.412 -0.771 1.00 93.81 110 ILE A CA 1
ATOM 864 C C . ILE A 1 110 ? -2.307 -1.492 0.404 1.00 93.81 110 ILE A C 1
ATOM 866 O O . ILE A 1 110 ? -3.188 -0.809 0.926 1.00 93.81 110 ILE A O 1
ATOM 870 N N . PHE A 1 111 ? -1.031 -1.420 0.785 1.00 93.06 111 PHE A N 1
ATOM 871 C CA . PHE A 1 111 ? -0.583 -0.577 1.898 1.00 93.06 111 PHE A CA 1
ATOM 872 C C . PHE A 1 111 ? -0.670 0.921 1.587 1.00 93.06 111 PHE A C 1
ATOM 874 O O . PHE A 1 111 ? -1.077 1.704 2.441 1.00 93.06 111 PHE A O 1
ATOM 881 N N . ILE A 1 112 ? -0.337 1.329 0.361 1.00 92.06 112 ILE A N 1
ATOM 882 C CA . ILE A 1 112 ? -0.424 2.731 -0.068 1.00 92.06 112 ILE A CA 1
ATOM 883 C C . ILE A 1 112 ? -1.887 3.219 -0.088 1.00 92.06 112 ILE A C 1
ATOM 885 O O . ILE A 1 112 ? -2.157 4.357 0.294 1.00 92.06 112 ILE A O 1
ATOM 889 N N . LEU A 1 113 ? -2.842 2.374 -0.499 1.00 92.25 113 LEU A N 1
ATOM 890 C CA . LEU A 1 113 ? -4.271 2.714 -0.536 1.00 92.25 113 LEU A CA 1
ATOM 891 C C . LEU A 1 113 ? -4.977 2.633 0.821 1.00 92.25 113 LEU A C 1
ATOM 893 O O . LEU A 1 113 ? -6.170 2.930 0.874 1.00 92.25 113 LEU A O 1
ATOM 897 N N . PHE A 1 114 ? -4.286 2.259 1.899 1.00 90.06 114 PHE A N 1
ATOM 898 C CA . PHE A 1 114 ? -4.907 1.997 3.200 1.00 90.06 114 PHE A CA 1
ATOM 899 C C . PHE A 1 114 ? -5.833 3.123 3.683 1.00 90.06 114 PHE A C 1
ATOM 901 O O . PHE A 1 114 ? -6.959 2.865 4.106 1.00 90.06 114 PHE A O 1
ATOM 908 N N . GLU A 1 115 ? -5.429 4.381 3.491 1.00 85.75 115 GLU A N 1
ATOM 909 C CA . GLU A 1 115 ? -6.229 5.561 3.850 1.00 85.75 115 GLU A CA 1
ATOM 910 C C . GLU A 1 115 ? -7.612 5.624 3.158 1.00 85.75 115 GLU A C 1
ATOM 912 O O . GLU A 1 115 ? -8.516 6.286 3.661 1.00 85.75 115 GLU A O 1
ATOM 917 N N . PHE A 1 116 ? -7.814 4.960 2.015 1.00 86.12 116 PHE A N 1
ATOM 918 C CA . PHE A 1 116 ? -9.091 4.981 1.286 1.00 86.12 116 PHE A CA 1
ATOM 919 C C . PHE A 1 116 ? -10.116 3.969 1.802 1.00 86.12 116 PHE A C 1
ATOM 921 O O . PHE A 1 116 ? -11.313 4.166 1.592 1.00 86.12 116 PHE A O 1
ATOM 928 N N . TYR A 1 117 ? -9.669 2.883 2.432 1.00 84.38 117 TYR A N 1
ATOM 929 C CA . TYR A 1 117 ? -10.549 1.809 2.893 1.00 84.38 117 TYR A CA 1
ATOM 930 C C . TYR A 1 117 ? -10.533 1.610 4.414 1.00 84.38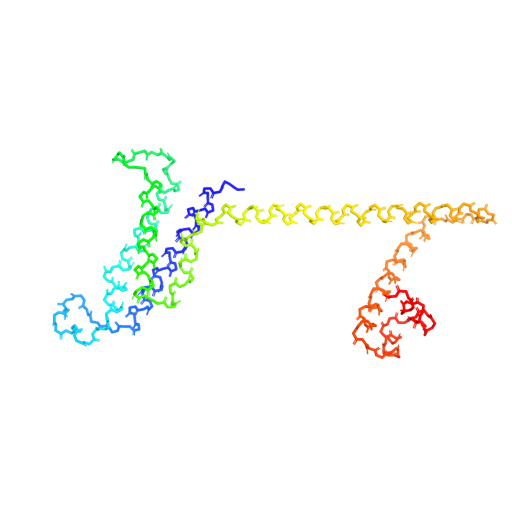 117 TYR A C 1
ATOM 932 O O . TYR A 1 117 ? -11.358 0.849 4.915 1.00 84.38 117 TYR A O 1
ATOM 940 N N . GLU A 1 118 ? -9.674 2.319 5.159 1.00 81.25 118 GLU A N 1
ATOM 941 C CA . GLU A 1 118 ? -9.627 2.277 6.630 1.00 81.25 118 GLU A CA 1
ATOM 942 C C . GLU A 1 118 ? -11.016 2.487 7.263 1.00 81.25 118 GLU A C 1
ATOM 944 O O . GLU A 1 118 ? -11.409 1.743 8.162 1.00 81.25 118 GLU A O 1
ATOM 949 N N . ASP A 1 119 ? -11.782 3.466 6.772 1.00 76.56 119 ASP A N 1
ATOM 950 C CA . ASP A 1 119 ? -13.114 3.775 7.307 1.00 76.56 119 ASP A CA 1
ATOM 951 C C . ASP A 1 119 ? -14.114 2.637 7.068 1.00 76.56 119 ASP A C 1
ATOM 953 O O . ASP A 1 119 ? -14.931 2.348 7.938 1.00 76.56 119 ASP A O 1
ATOM 957 N N . LYS A 1 120 ? -14.012 1.935 5.931 1.00 76.38 120 LYS A N 1
ATOM 958 C CA . LYS A 1 120 ? -14.859 0.767 5.643 1.00 76.38 120 LYS A CA 1
ATOM 959 C C . LYS A 1 120 ? -14.527 -0.403 6.565 1.00 76.38 120 LYS A C 1
ATOM 961 O O . LYS A 1 120 ? -15.431 -0.978 7.154 1.00 76.38 120 LYS A O 1
ATOM 966 N N . ILE A 1 121 ? -13.236 -0.684 6.762 1.00 77.06 121 ILE A N 1
ATOM 967 C CA . ILE A 1 121 ? -12.784 -1.758 7.659 1.00 77.06 121 ILE A CA 1
ATOM 968 C C . ILE A 1 121 ? -13.272 -1.519 9.091 1.00 77.06 121 ILE A C 1
ATOM 970 O O . ILE A 1 121 ? -13.693 -2.458 9.759 1.00 77.06 121 ILE A O 1
ATOM 974 N N . LYS A 1 122 ? -13.237 -0.274 9.579 1.00 77.00 122 LYS A N 1
ATOM 975 C CA . LYS A 1 122 ? -13.727 0.042 10.929 1.00 77.00 122 LYS A CA 1
ATOM 976 C C . LYS A 1 122 ? -15.221 -0.198 11.087 1.00 77.00 122 LYS A C 1
ATOM 978 O O . LYS A 1 122 ? -15.626 -0.668 12.144 1.00 77.00 122 LYS A O 1
ATOM 983 N N . ILE A 1 123 ? -16.014 0.145 10.074 1.00 75.62 123 ILE A N 1
ATOM 984 C CA . ILE A 1 123 ? -17.465 -0.064 10.094 1.00 75.62 123 ILE A CA 1
ATOM 985 C C . ILE A 1 123 ? -17.770 -1.563 10.124 1.00 75.62 123 ILE A C 1
ATOM 987 O O . ILE A 1 123 ? -18.526 -2.004 10.984 1.00 75.62 123 ILE A O 1
ATOM 991 N N . ASP A 1 124 ? -17.123 -2.350 9.264 1.00 74.56 124 ASP A N 1
ATOM 992 C CA . ASP A 1 124 ? -17.335 -3.800 9.214 1.00 74.56 124 ASP A CA 1
ATOM 993 C C . ASP A 1 124 ? -16.903 -4.483 10.521 1.00 74.56 124 ASP A C 1
ATOM 995 O O . ASP A 1 124 ? -17.620 -5.332 11.047 1.00 74.56 124 ASP A O 1
ATOM 999 N N . LEU A 1 125 ? -15.772 -4.065 11.100 1.00 74.56 125 LEU A N 1
ATOM 1000 C CA . LEU A 1 125 ? -15.294 -4.588 12.382 1.00 74.56 125 LEU A CA 1
ATOM 1001 C C . LEU A 1 125 ? -16.224 -4.208 13.546 1.00 74.56 125 LEU A C 1
ATOM 1003 O O . LEU A 1 125 ? -16.443 -5.013 14.445 1.00 74.56 125 LEU A O 1
ATOM 1007 N N . PHE A 1 126 ? -16.762 -2.984 13.550 1.00 76.44 126 PHE A N 1
ATOM 1008 C CA . PHE A 1 126 ? -17.699 -2.536 14.581 1.00 76.44 126 PHE A CA 1
ATOM 1009 C C . PHE A 1 126 ? -19.011 -3.322 14.519 1.00 76.44 126 PHE A C 1
ATOM 1011 O O . PHE A 1 126 ? -19.467 -3.816 15.546 1.00 76.44 126 PHE A O 1
ATOM 1018 N N . ASN A 1 127 ? -19.561 -3.501 13.316 1.00 76.56 127 ASN A N 1
ATOM 1019 C CA . ASN A 1 127 ? -20.780 -4.280 13.106 1.00 76.56 127 ASN A CA 1
ATOM 1020 C C . ASN A 1 127 ? -20.589 -5.742 13.529 1.00 76.56 127 ASN A C 1
ATOM 1022 O O . ASN A 1 127 ? -21.449 -6.301 14.202 1.00 76.56 127 ASN A O 1
ATOM 1026 N N . HIS A 1 128 ? -19.440 -6.337 13.199 1.00 76.81 128 HIS A N 1
ATOM 1027 C CA . HIS A 1 128 ? -19.142 -7.714 13.585 1.00 76.81 128 HIS A CA 1
ATOM 1028 C C . HIS A 1 128 ? -18.986 -7.884 15.104 1.00 76.81 128 HIS A C 1
ATOM 1030 O O . HIS A 1 128 ? -19.478 -8.856 15.669 1.00 76.81 128 HIS A O 1
ATOM 1036 N N . ASN A 1 129 ? -18.353 -6.926 15.787 1.00 75.62 129 ASN A N 1
ATOM 1037 C CA . ASN A 1 129 ? -18.246 -6.957 17.247 1.00 75.62 129 ASN A CA 1
ATOM 1038 C C . ASN A 1 129 ? -19.616 -6.783 17.925 1.00 75.62 129 ASN A C 1
ATOM 1040 O O . ASN A 1 129 ? -19.880 -7.431 18.931 1.00 75.62 129 ASN A O 1
ATOM 1044 N N . GLU A 1 130 ? -20.503 -5.954 17.364 1.00 77.00 130 GLU A N 1
ATOM 1045 C CA . GLU A 1 130 ? -21.870 -5.791 17.876 1.00 77.00 130 GLU A CA 1
ATOM 1046 C C . GLU A 1 130 ? -22.710 -7.070 17.699 1.00 77.00 130 GLU A C 1
ATOM 1048 O O . GLU A 1 130 ? -23.541 -7.394 18.549 1.00 77.00 130 GLU A O 1
ATOM 1053 N N . GLU A 1 131 ? -22.504 -7.811 16.609 1.00 75.25 131 GLU A N 1
ATOM 1054 C CA . GLU A 1 131 ? -23.109 -9.134 16.410 1.00 75.25 131 GLU A CA 1
ATOM 1055 C C . GLU A 1 131 ? -22.561 -10.158 17.411 1.00 75.25 131 GLU A C 1
ATOM 1057 O O . GLU A 1 131 ? -23.346 -10.853 18.058 1.00 75.25 131 GLU A O 1
ATOM 1062 N N . LEU A 1 132 ? -21.243 -10.184 17.623 1.00 74.06 132 LEU A N 1
ATOM 1063 C CA . LEU A 1 132 ? -20.598 -11.097 18.568 1.00 74.06 132 LEU A CA 1
ATOM 1064 C C . LEU A 1 132 ? -21.046 -10.847 20.020 1.00 74.06 132 LEU A C 1
ATOM 1066 O O . LEU A 1 132 ? -21.315 -11.792 20.760 1.00 74.06 132 LEU A O 1
ATOM 1070 N N . ASP A 1 133 ? -21.196 -9.583 20.425 1.00 71.19 133 ASP A N 1
ATOM 1071 C CA . ASP A 1 133 ? -21.696 -9.217 21.757 1.00 71.19 133 ASP A CA 1
ATOM 1072 C C . ASP A 1 133 ? -23.164 -9.634 21.960 1.00 71.19 133 ASP A C 1
ATOM 1074 O O . ASP A 1 133 ? -23.568 -9.997 23.072 1.00 71.19 133 ASP A O 1
ATOM 1078 N N . LYS A 1 134 ? -23.979 -9.624 20.894 1.00 72.88 134 LYS A N 1
ATOM 1079 C CA . LYS A 1 134 ? -25.366 -10.118 20.929 1.00 72.88 134 LYS A CA 1
ATOM 1080 C C . LYS A 1 134 ? -25.415 -11.636 21.071 1.00 72.88 134 LYS A C 1
ATOM 1082 O O . LYS A 1 134 ? -26.200 -12.122 21.885 1.00 72.88 134 LYS A O 1
ATOM 1087 N N . GLU A 1 135 ? -24.579 -12.366 20.338 1.00 72.44 135 GLU A N 1
ATOM 1088 C CA . GLU A 1 135 ? -24.468 -13.826 20.452 1.00 72.44 135 GLU A CA 1
ATOM 1089 C C . GLU A 1 135 ? -23.997 -14.238 21.852 1.00 72.44 135 GLU A C 1
ATOM 1091 O O . GLU A 1 135 ? -24.632 -15.067 22.507 1.00 72.44 135 GLU A O 1
ATOM 1096 N N . LEU A 1 136 ? -22.965 -13.570 22.377 1.00 74.38 136 LEU A N 1
ATOM 1097 C CA . LEU A 1 136 ? -22.445 -13.827 23.719 1.00 74.38 136 LEU A CA 1
ATOM 1098 C C . LEU A 1 136 ? -23.491 -13.520 24.805 1.00 74.38 136 LEU A C 1
ATOM 1100 O O . LEU A 1 136 ? -23.642 -14.273 25.767 1.00 74.38 136 LEU A O 1
ATOM 1104 N N . SER A 1 137 ? -24.264 -12.442 24.641 1.00 69.06 137 SER A N 1
ATOM 1105 C CA . SER A 1 137 ? -25.350 -12.089 25.565 1.00 69.06 137 SER A CA 1
ATOM 1106 C C . SER A 1 137 ? -26.490 -13.111 25.549 1.00 69.06 137 SER A C 1
ATOM 1108 O O . SER A 1 137 ? -27.107 -13.361 26.586 1.00 69.06 137 SER A O 1
ATOM 1110 N N . GLN A 1 138 ? -26.778 -13.715 24.394 1.00 68.31 138 GLN A N 1
ATOM 1111 C CA . GLN A 1 138 ? -27.769 -14.786 24.279 1.00 68.31 138 GLN A CA 1
ATOM 1112 C C . GLN A 1 138 ? -27.277 -16.081 24.933 1.00 68.31 138 GLN A C 1
ATOM 1114 O O . GLN A 1 138 ? -28.039 -16.704 25.673 1.00 68.31 138 GLN A O 1
ATOM 1119 N N . GLU A 1 139 ? -26.009 -16.457 24.744 1.00 63.84 139 GLU A N 1
ATOM 1120 C CA . GLU A 1 139 ? -25.422 -17.622 25.416 1.00 63.84 139 GLU A CA 1
ATOM 1121 C C . GLU A 1 139 ? -25.405 -17.475 26.942 1.00 63.84 139 GLU A C 1
ATOM 1123 O O . GLU A 1 139 ? -25.765 -18.417 27.651 1.00 63.84 139 GLU A O 1
ATOM 1128 N N . VAL A 1 140 ? -25.053 -16.292 27.461 1.00 69.69 140 VAL A N 1
ATOM 1129 C CA . VAL A 1 140 ? -25.068 -16.015 28.908 1.00 69.69 140 VAL A CA 1
ATOM 1130 C C . VAL A 1 140 ? -26.489 -16.123 29.470 1.00 69.69 140 VAL A C 1
ATOM 1132 O O . VAL A 1 140 ? -26.696 -16.817 30.462 1.00 69.69 140 VAL A O 1
ATOM 1135 N N . GLN A 1 141 ? -27.498 -15.559 28.795 1.00 64.00 141 GLN A N 1
ATOM 1136 C CA . GLN A 1 141 ? -28.897 -15.674 29.237 1.00 64.00 141 GLN A CA 1
ATOM 1137 C C . GLN A 1 141 ? -29.427 -17.114 29.228 1.00 64.00 141 GLN A C 1
ATOM 1139 O O . GLN A 1 141 ? -30.254 -17.473 30.069 1.00 64.00 141 GLN A O 1
ATOM 1144 N N . ILE A 1 142 ? -28.995 -17.945 28.276 1.00 67.56 142 ILE A N 1
ATOM 1145 C CA . ILE A 1 142 ? -29.360 -19.368 28.238 1.00 67.56 142 ILE A CA 1
ATOM 1146 C C . ILE A 1 142 ? -28.699 -20.102 29.406 1.00 67.56 142 ILE A C 1
ATOM 1148 O O . ILE A 1 142 ? -29.349 -20.905 30.073 1.00 67.56 142 ILE A O 1
ATOM 1152 N N . LYS A 1 143 ? -27.431 -19.797 29.689 1.00 63.56 143 LYS A N 1
ATOM 1153 C CA . LYS A 1 143 ? -26.676 -20.413 30.779 1.00 63.56 143 LYS A CA 1
ATOM 1154 C C . LYS A 1 143 ? -27.261 -20.076 32.154 1.00 63.56 143 LYS A C 1
ATOM 1156 O O . LYS A 1 143 ? -27.460 -20.991 32.948 1.00 63.56 143 LYS A O 1
ATOM 1161 N N . ASP A 1 144 ? -27.637 -18.818 32.378 1.00 60.91 144 ASP A N 1
ATOM 1162 C CA . ASP A 1 144 ? -28.260 -18.363 33.628 1.00 60.91 144 ASP A CA 1
ATOM 1163 C C . ASP A 1 144 ? -29.642 -19.006 33.848 1.00 60.91 144 ASP A C 1
ATOM 1165 O O . ASP A 1 144 ? -29.989 -19.406 34.960 1.00 60.91 144 ASP A O 1
ATOM 1169 N N . LYS A 1 145 ? -30.437 -19.175 32.779 1.00 63.97 145 LYS A N 1
ATOM 1170 C CA . LYS A 1 145 ? -31.729 -19.885 32.853 1.00 63.97 145 LYS A CA 1
ATOM 1171 C C . LYS A 1 145 ? -31.563 -21.366 33.191 1.00 63.97 145 LYS A C 1
ATOM 1173 O O . LYS A 1 145 ? -32.352 -21.901 33.966 1.00 63.97 145 LYS A O 1
ATOM 1178 N N . VAL A 1 146 ? -30.544 -22.017 32.632 1.00 63.97 146 VAL A N 1
ATOM 1179 C CA . VAL A 1 146 ? -30.231 -23.423 32.921 1.00 63.97 146 VAL A CA 1
ATOM 1180 C C . VAL A 1 146 ? -29.708 -23.587 34.352 1.00 63.97 146 VAL A C 1
ATOM 1182 O O . VAL A 1 146 ? -30.095 -24.539 35.025 1.00 63.97 146 VAL A O 1
ATOM 1185 N N . GLU A 1 147 ? -28.889 -22.660 34.860 1.00 58.81 147 GLU A N 1
ATOM 1186 C CA . GLU A 1 147 ? -28.451 -22.669 36.265 1.00 58.81 147 GLU A CA 1
ATOM 1187 C C . GLU A 1 147 ? -29.627 -22.489 37.239 1.00 58.81 147 GLU A C 1
ATOM 1189 O O . GLU A 1 147 ? -29.730 -23.250 38.202 1.00 58.81 147 GLU A O 1
ATOM 1194 N N . ALA A 1 148 ? -30.574 -21.592 36.943 1.00 58.38 148 ALA A N 1
ATOM 1195 C CA . ALA A 1 148 ? -31.777 -21.399 37.757 1.00 58.38 148 ALA A CA 1
ATOM 1196 C C . ALA A 1 148 ? -32.731 -22.615 37.746 1.00 58.38 148 ALA A C 1
ATOM 1198 O O . ALA A 1 148 ? -33.371 -22.922 38.755 1.00 58.38 148 ALA A O 1
ATOM 1199 N N . GLU A 1 149 ? -32.836 -23.348 36.632 1.00 57.25 149 GLU A N 1
ATOM 1200 C CA . GLU A 1 149 ? -33.583 -24.617 36.583 1.00 57.25 149 GLU A CA 1
ATOM 1201 C C . GLU A 1 149 ? -32.894 -25.741 37.374 1.00 57.25 149 GLU A C 1
ATOM 1203 O O . GLU A 1 149 ? -33.567 -26.606 37.941 1.00 57.25 149 GLU A O 1
ATOM 1208 N N . ILE A 1 150 ? -31.559 -25.733 37.444 1.00 56.66 150 ILE A N 1
ATOM 1209 C CA . ILE A 1 150 ? -30.784 -26.716 38.209 1.00 56.66 150 ILE A CA 1
ATOM 1210 C C . ILE A 1 150 ? -30.862 -26.424 39.714 1.00 56.66 150 ILE A C 1
ATOM 1212 O O . ILE A 1 150 ? -31.061 -27.361 40.486 1.00 56.66 150 ILE A O 1
ATOM 1216 N N . GLU A 1 151 ? -30.782 -25.161 40.147 1.00 53.97 151 GLU A N 1
ATOM 1217 C CA . GLU A 1 151 ? -30.970 -24.787 41.560 1.00 53.97 151 GLU A CA 1
ATOM 1218 C C . GLU A 1 151 ? -32.364 -25.165 42.077 1.00 53.97 151 GLU A C 1
ATOM 1220 O O . GLU A 1 151 ? -32.475 -25.771 43.144 1.00 53.97 151 GLU A O 1
ATOM 1225 N N . ASN A 1 152 ? -33.414 -24.937 41.280 1.00 52.59 152 ASN A N 1
ATOM 1226 C CA . ASN A 1 152 ? -34.774 -25.362 41.629 1.00 52.59 152 ASN A CA 1
ATOM 1227 C C . ASN A 1 152 ? -34.925 -26.891 41.727 1.00 52.59 152 ASN A C 1
ATOM 1229 O O . ASN A 1 152 ? -35.760 -27.379 42.486 1.00 52.59 152 ASN A O 1
ATOM 1233 N N . LYS A 1 153 ? -34.117 -27.670 40.995 1.00 53.44 153 LYS A N 1
ATOM 1234 C CA . LYS A 1 153 ? -34.077 -29.135 41.142 1.00 53.44 153 LYS A CA 1
ATOM 1235 C C . LYS A 1 153 ? -33.305 -29.598 42.376 1.00 53.44 153 LYS A C 1
ATOM 1237 O O . LYS A 1 153 ? -33.646 -30.638 42.927 1.00 53.44 153 LYS A O 1
ATOM 1242 N N . ILE A 1 154 ? -32.290 -28.851 42.810 1.00 49.41 154 ILE A N 1
ATOM 1243 C CA . ILE A 1 154 ? -31.479 -29.182 43.993 1.00 49.41 154 ILE A CA 1
ATOM 1244 C C . ILE A 1 154 ? -32.246 -28.884 45.292 1.00 49.41 154 ILE A C 1
ATOM 1246 O O . ILE A 1 154 ? -32.045 -29.573 46.289 1.00 49.41 154 ILE 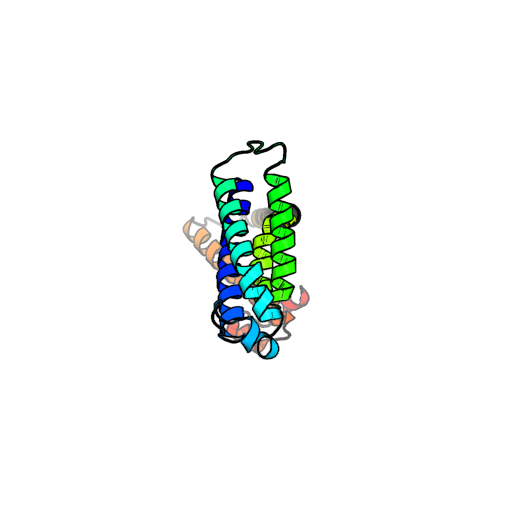A O 1
ATOM 1250 N N . GLU A 1 155 ? -33.178 -27.926 45.300 1.00 43.44 155 GLU A N 1
ATOM 1251 C CA . GLU A 1 155 ? -34.032 -27.683 46.477 1.00 43.44 155 GLU A CA 1
ATOM 1252 C C . GLU A 1 155 ? -35.035 -28.805 46.778 1.00 43.44 155 GLU A C 1
ATOM 1254 O O . GLU A 1 155 ? -35.526 -28.884 47.901 1.00 43.44 155 GLU A O 1
ATOM 1259 N N . ILE A 1 156 ? -35.288 -29.710 45.828 1.00 44.59 156 ILE A N 1
ATOM 1260 C CA . ILE A 1 156 ? -36.189 -30.858 46.017 1.00 44.59 156 ILE A CA 1
ATOM 1261 C C . ILE A 1 156 ? -35.482 -32.024 46.745 1.00 44.59 156 ILE A C 1
ATOM 1263 O O . ILE A 1 156 ? -36.156 -32.922 47.236 1.00 44.59 156 ILE A O 1
ATOM 1267 N N . ASP A 1 157 ? -34.149 -31.989 46.892 1.00 40.06 157 ASP A N 1
ATOM 1268 C CA . ASP A 1 157 ? -33.348 -33.097 47.453 1.00 40.06 157 ASP A CA 1
ATOM 1269 C C . ASP A 1 157 ? -32.616 -32.730 48.766 1.00 40.06 157 ASP A C 1
ATOM 1271 O O . ASP A 1 157 ? -31.663 -33.388 49.180 1.00 40.06 157 ASP A O 1
ATOM 1275 N N . LYS A 1 158 ? -33.049 -31.662 49.457 1.00 39.94 158 LYS A N 1
ATOM 1276 C CA . LYS A 1 158 ? -32.462 -31.187 50.732 1.00 39.94 158 LYS A CA 1
ATOM 1277 C C . LYS A 1 158 ? -32.888 -32.009 51.966 1.00 39.94 158 LYS A C 1
ATOM 1279 O O . LYS A 1 158 ? -33.047 -31.448 53.043 1.00 39.94 158 LYS A O 1
ATOM 1284 N N . ASP A 1 159 ? -32.986 -33.326 51.824 1.00 39.09 159 ASP A N 1
ATOM 1285 C CA . ASP A 1 159 ? -33.029 -34.279 52.942 1.00 39.09 159 ASP A CA 1
ATOM 1286 C C . ASP A 1 159 ? -31.814 -35.226 52.869 1.00 39.09 159 ASP A C 1
ATOM 1288 O O . ASP A 1 159 ? -31.937 -36.444 52.967 1.00 39.09 159 ASP A O 1
ATOM 1292 N N . ASN A 1 160 ? -30.602 -34.687 52.679 1.00 39.62 160 ASN A N 1
ATOM 1293 C CA . ASN A 1 160 ? -29.403 -35.329 53.226 1.00 39.62 160 ASN A CA 1
ATOM 1294 C C . ASN A 1 160 ? -28.168 -34.411 53.288 1.00 39.62 160 ASN A C 1
ATOM 1296 O O . ASN A 1 160 ? -27.682 -33.889 52.290 1.00 39.62 160 ASN A O 1
ATOM 1300 N N . ASP A 1 161 ? -27.707 -34.265 54.525 1.00 44.44 161 ASP A N 1
ATOM 1301 C CA . ASP A 1 161 ? -26.405 -33.891 55.080 1.00 44.44 161 ASP A CA 1
ATOM 1302 C C . ASP A 1 161 ? -25.273 -33.273 54.218 1.00 44.44 161 ASP A C 1
ATOM 1304 O O . ASP A 1 161 ? -24.732 -33.860 53.284 1.00 44.44 161 ASP A O 1
ATOM 1308 N N . LEU A 1 162 ? -24.828 -32.102 54.702 1.00 50.78 162 LEU A N 1
ATOM 1309 C CA . LEU A 1 162 ? -23.434 -31.656 54.884 1.00 50.78 162 LEU A CA 1
ATOM 1310 C C . LEU A 1 162 ? -22.392 -32.066 53.822 1.00 50.78 162 LEU A C 1
ATOM 1312 O O . LEU A 1 162 ? -21.658 -33.040 53.983 1.00 50.78 162 LEU A O 1
ATOM 1316 N N . ILE A 1 163 ? -22.181 -31.204 52.819 1.00 44.31 163 ILE A N 1
ATOM 1317 C CA . ILE A 1 163 ? -21.043 -31.311 51.892 1.00 44.31 163 ILE A CA 1
ATOM 1318 C C . ILE A 1 163 ? -20.111 -30.099 52.037 1.00 44.31 163 ILE A C 1
ATOM 1320 O O . ILE A 1 163 ? -20.506 -28.936 51.932 1.00 44.31 163 ILE A O 1
ATOM 1324 N N . THR A 1 164 ? -18.840 -30.387 52.319 1.00 48.25 164 THR A N 1
ATOM 1325 C CA . THR A 1 164 ? -17.791 -29.414 52.657 1.00 48.25 164 THR A CA 1
ATOM 1326 C C . THR A 1 164 ? -17.198 -28.809 51.377 1.00 48.25 164 THR A C 1
ATOM 1328 O O . THR A 1 164 ? -17.039 -29.500 50.377 1.00 48.25 164 THR A O 1
ATOM 1331 N N . ARG A 1 165 ? -16.782 -27.529 51.398 1.00 44.66 165 ARG A N 1
ATOM 1332 C CA . ARG A 1 165 ? -16.222 -26.744 50.259 1.00 44.66 165 ARG A CA 1
ATOM 1333 C C . ARG A 1 165 ? -15.156 -27.432 49.379 1.00 44.66 165 ARG A C 1
ATOM 1335 O O . ARG A 1 165 ? -14.900 -26.967 48.271 1.00 44.66 165 ARG A O 1
ATOM 1342 N N . LYS A 1 166 ? -14.526 -28.511 49.848 1.00 42.09 166 LYS A N 1
ATOM 1343 C CA . LYS A 1 166 ? -13.547 -29.305 49.090 1.00 42.09 166 LYS A CA 1
ATOM 1344 C C . LYS A 1 166 ? -14.206 -30.144 47.982 1.00 42.09 166 LYS A C 1
ATOM 1346 O O . LYS A 1 166 ? -13.626 -30.276 46.908 1.00 42.09 166 LYS A O 1
ATOM 1351 N N . ASP A 1 167 ? -15.439 -30.599 48.200 1.00 45.44 167 ASP A N 1
ATOM 1352 C CA . ASP A 1 167 ? -16.209 -31.384 47.229 1.00 45.44 167 ASP A CA 1
ATOM 1353 C C . ASP A 1 167 ? -16.777 -30.508 46.102 1.00 45.44 167 ASP A C 1
ATOM 1355 O O . ASP A 1 167 ? -16.826 -30.936 44.952 1.00 45.44 167 ASP A O 1
ATOM 1359 N N . LEU A 1 168 ? -17.103 -29.239 46.385 1.00 46.88 168 LEU A N 1
ATOM 1360 C CA . LEU A 1 168 ? -17.573 -28.272 45.380 1.00 46.88 168 LEU A CA 1
ATOM 1361 C C . LEU A 1 168 ? -16.510 -27.981 44.309 1.00 46.88 168 LEU A C 1
ATOM 1363 O O . LEU A 1 168 ? -16.810 -28.031 43.117 1.00 46.88 168 LEU A O 1
ATOM 1367 N N . LEU A 1 169 ? -15.256 -27.777 44.720 1.00 46.00 169 LEU A N 1
ATOM 1368 C CA . LEU A 1 169 ? -14.116 -27.545 43.820 1.00 46.00 169 LEU A CA 1
ATOM 1369 C C . LEU A 1 169 ? -13.776 -28.781 42.970 1.00 46.00 169 LEU A C 1
ATOM 1371 O O . LEU A 1 169 ? -13.383 -28.667 41.806 1.00 46.00 169 LEU A O 1
ATOM 1375 N N . GLN A 1 170 ? -13.955 -29.977 43.534 1.00 48.31 170 GLN A N 1
ATOM 1376 C CA . GLN A 1 170 ? -13.800 -31.235 42.804 1.00 48.31 170 GLN A CA 1
ATOM 1377 C C . GLN A 1 170 ? -14.988 -31.484 41.852 1.00 48.31 170 GLN A C 1
ATOM 1379 O O . GLN A 1 170 ? -14.798 -32.020 40.754 1.00 48.31 170 GLN A O 1
ATOM 1384 N N . SER A 1 171 ? -16.186 -31.003 42.207 1.00 55.19 171 SER A N 1
ATOM 1385 C CA . SER A 1 171 ? -17.381 -31.013 41.354 1.00 55.19 171 SER A CA 1
ATOM 1386 C C . SER A 1 171 ? -17.249 -30.077 40.147 1.00 55.19 171 SER A C 1
ATOM 1388 O O . SER A 1 171 ? -17.598 -30.460 39.039 1.00 55.19 171 SER A O 1
ATOM 1390 N N . GLU A 1 172 ? -16.677 -28.880 40.297 1.00 56.19 172 GLU A N 1
ATOM 1391 C CA . GLU A 1 172 ? -16.512 -27.945 39.174 1.00 56.19 172 GLU A CA 1
ATOM 1392 C C . GLU A 1 172 ? -15.502 -28.459 38.148 1.00 56.19 172 GLU A C 1
ATOM 1394 O O . GLU A 1 172 ? -15.737 -28.409 36.937 1.00 56.19 172 GLU A O 1
ATOM 1399 N N . LYS A 1 173 ? -14.385 -29.021 38.623 1.00 58.28 173 LYS A N 1
ATOM 1400 C CA . LYS A 1 173 ? -13.367 -29.601 37.741 1.00 58.28 173 LYS A CA 1
ATOM 1401 C C . LYS A 1 173 ? -13.900 -30.830 36.999 1.00 58.28 173 LYS A C 1
ATOM 1403 O O . LYS A 1 173 ? -13.633 -30.978 35.808 1.00 58.28 173 LYS A O 1
ATOM 1408 N N . SER A 1 174 ? -14.674 -31.685 37.670 1.00 60.50 174 SER A N 1
ATOM 1409 C CA . SER A 1 174 ? -15.318 -32.845 37.037 1.00 60.50 174 SER A CA 1
ATOM 1410 C C . SER A 1 174 ? -16.439 -32.441 36.071 1.00 60.50 174 SER A C 1
ATOM 1412 O O . SER A 1 174 ? -16.507 -33.004 34.979 1.00 60.50 174 SER A O 1
ATOM 1414 N N . LYS A 1 175 ? -17.227 -31.402 36.385 1.00 66.25 175 LYS A N 1
ATOM 1415 C CA . LYS A 1 175 ? -18.220 -30.806 35.472 1.00 66.25 175 LYS A CA 1
ATOM 1416 C C . LYS A 1 175 ? -17.571 -30.276 34.194 1.00 66.25 175 LYS A C 1
ATOM 1418 O O . LYS A 1 175 ? -18.048 -30.579 33.105 1.00 66.25 175 LYS A O 1
ATOM 1423 N N . LYS A 1 176 ? -16.450 -29.553 34.300 1.00 74.19 176 LYS A N 1
ATOM 1424 C CA . LYS A 1 176 ? -15.719 -29.046 33.126 1.00 74.19 176 LYS A CA 1
ATOM 1425 C C . LYS A 1 176 ? -15.197 -30.181 32.242 1.00 74.19 176 LYS A C 1
ATOM 1427 O O . LYS A 1 176 ? -15.352 -30.125 31.029 1.00 74.19 176 LYS A O 1
ATOM 1432 N N . ILE A 1 177 ? -14.636 -31.229 32.848 1.00 72.50 177 ILE A N 1
ATOM 1433 C CA . ILE A 1 177 ? -14.159 -32.415 32.120 1.00 72.50 177 ILE A CA 1
ATOM 1434 C C . ILE A 1 177 ? -15.316 -33.116 31.397 1.00 72.50 177 ILE A C 1
ATOM 1436 O O . ILE A 1 177 ? -15.164 -33.508 30.241 1.00 72.50 177 ILE A O 1
ATOM 1440 N N . LEU A 1 178 ? -16.471 -33.258 32.050 1.00 72.31 178 LEU A N 1
ATOM 1441 C CA . LEU A 1 178 ? -17.648 -33.884 31.453 1.00 72.31 178 LEU A CA 1
ATOM 1442 C C . LEU A 1 178 ? -18.185 -33.071 30.266 1.00 72.31 178 LEU A C 1
ATOM 1444 O O . LEU A 1 178 ? -18.463 -33.646 29.218 1.00 72.31 178 LEU A O 1
ATOM 1448 N N . LEU A 1 179 ? -18.263 -31.742 30.395 1.00 75.44 179 LEU A N 1
ATOM 1449 C CA . LEU A 1 179 ? -18.681 -30.856 29.304 1.00 75.44 179 LEU A CA 1
ATOM 1450 C C . LEU A 1 179 ? -17.760 -30.981 28.088 1.00 75.44 179 LEU A C 1
ATOM 1452 O O . LEU A 1 179 ? -18.250 -31.168 26.978 1.00 75.44 179 LEU A O 1
ATOM 1456 N N . THR A 1 180 ? -16.440 -30.982 28.294 1.00 78.00 180 THR A N 1
ATOM 1457 C CA . THR A 1 180 ? -15.477 -31.166 27.198 1.00 78.00 180 THR A CA 1
ATOM 1458 C C . THR A 1 180 ? -15.625 -32.539 26.535 1.00 78.00 180 THR A C 1
ATOM 1460 O O . THR A 1 180 ? -15.558 -32.641 25.313 1.00 78.00 180 THR A O 1
ATOM 1463 N N . LYS A 1 181 ? -15.882 -33.607 27.305 1.00 81.94 181 LYS A N 1
ATOM 1464 C CA . LYS A 1 181 ? -16.158 -34.942 26.744 1.00 81.94 181 LYS A CA 1
ATOM 1465 C C . LYS A 1 181 ? -17.425 -34.961 25.887 1.00 81.94 181 LYS A C 1
ATOM 1467 O O . LYS A 1 181 ? -17.423 -35.575 24.822 1.00 81.94 181 LYS A O 1
ATOM 1472 N N . ILE A 1 182 ? -18.486 -34.285 26.328 1.00 79.50 182 ILE A N 1
ATOM 1473 C CA . ILE A 1 182 ? -19.749 -34.177 25.585 1.00 79.50 182 ILE A CA 1
ATOM 1474 C C . ILE A 1 182 ? -19.550 -33.372 24.295 1.00 79.50 182 ILE A C 1
ATOM 1476 O O . ILE A 1 182 ? -20.026 -33.785 23.243 1.00 79.50 182 ILE A O 1
ATOM 1480 N N . GLU A 1 183 ? -18.823 -32.258 24.349 1.00 83.75 183 GLU A N 1
ATOM 1481 C CA . GLU A 1 183 ? -18.531 -31.419 23.182 1.00 83.75 183 GLU A CA 1
ATOM 1482 C C . GLU A 1 183 ? -17.704 -32.167 22.127 1.00 83.75 183 GLU A C 1
ATOM 1484 O O . GLU A 1 183 ? -18.091 -32.215 20.960 1.00 83.75 183 GLU A O 1
ATOM 1489 N N . MET A 1 184 ? -16.635 -32.854 22.546 1.00 81.56 184 MET A N 1
ATOM 1490 C CA . MET A 1 184 ? -15.851 -33.718 21.654 1.00 81.56 184 MET A CA 1
ATOM 1491 C C . MET A 1 184 ? -16.703 -34.842 21.054 1.00 81.56 184 MET A C 1
ATOM 1493 O O . MET A 1 184 ? -16.577 -35.152 19.874 1.00 81.56 184 MET A O 1
ATOM 1497 N N . THR A 1 185 ? -17.603 -35.436 21.844 1.00 86.38 185 THR A N 1
ATOM 1498 C CA . THR A 1 185 ? -18.533 -36.466 21.357 1.00 86.38 185 THR A CA 1
ATOM 1499 C C . THR A 1 185 ? -19.454 -35.916 20.275 1.00 86.38 185 THR A C 1
ATOM 1501 O O . THR A 1 185 ? -19.643 -36.572 19.255 1.00 86.38 185 THR A O 1
ATOM 1504 N N . LYS A 1 186 ? -19.986 -34.700 20.454 1.00 85.06 186 LYS A N 1
ATOM 1505 C CA . LYS A 1 186 ? -20.835 -34.048 19.452 1.00 85.06 186 LYS A CA 1
ATOM 1506 C C . LYS A 1 186 ? -20.087 -33.804 18.145 1.00 85.06 186 LYS A C 1
ATOM 1508 O O . LYS A 1 186 ? -20.598 -34.192 17.100 1.00 85.06 186 LYS A O 1
ATOM 1513 N N . ASP A 1 187 ? -18.881 -33.235 18.193 1.00 88.69 187 ASP A N 1
ATOM 1514 C CA . ASP A 1 187 ? -18.080 -32.989 16.980 1.00 88.69 187 ASP A CA 1
ATOM 1515 C C . ASP A 1 187 ? -17.691 -34.296 16.259 1.00 88.69 187 ASP A C 1
ATOM 1517 O O . ASP A 1 187 ? -17.683 -34.371 15.032 1.00 88.69 187 ASP A O 1
ATOM 1521 N N . LEU A 1 188 ? -17.428 -35.375 17.001 1.00 85.50 188 LEU A N 1
ATOM 1522 C CA . LEU A 1 188 ? -17.134 -36.679 16.401 1.00 85.50 188 LEU A CA 1
ATOM 1523 C C . LEU A 1 188 ? -18.380 -37.341 15.789 1.00 85.50 188 LEU A C 1
ATOM 1525 O O . LEU A 1 188 ? -18.286 -37.947 14.717 1.00 85.50 188 LEU A O 1
ATOM 1529 N N . LEU A 1 189 ? -19.548 -37.204 16.425 1.00 86.69 189 LEU A N 1
ATOM 1530 C CA . LEU A 1 189 ? -20.821 -37.704 15.898 1.00 86.69 189 LEU A CA 1
ATOM 1531 C C . LEU A 1 189 ? -21.244 -36.957 14.625 1.00 86.69 189 LEU A C 1
ATOM 1533 O O . LEU A 1 189 ? -21.620 -37.602 13.646 1.00 86.69 189 LEU A O 1
ATOM 1537 N N . THR A 1 190 ? -21.115 -35.625 14.574 1.00 87.25 190 THR A N 1
ATOM 1538 C CA . THR A 1 190 ? -21.430 -34.847 13.357 1.00 87.25 190 THR A CA 1
ATOM 1539 C C . THR A 1 190 ? -20.527 -35.219 12.180 1.00 87.25 190 THR A C 1
ATOM 1541 O O . THR A 1 190 ? -20.976 -35.254 11.032 1.00 87.25 190 THR A O 1
ATOM 1544 N N . ARG A 1 191 ? -19.271 -35.594 12.452 1.00 89.38 191 ARG A N 1
ATOM 1545 C CA . ARG A 1 191 ? -18.317 -36.118 11.458 1.00 89.38 191 ARG A CA 1
ATOM 1546 C C . ARG A 1 191 ? -18.554 -37.584 11.073 1.00 89.38 191 ARG A C 1
ATOM 1548 O O . ARG A 1 191 ? -17.772 -38.128 10.296 1.00 89.38 191 ARG A O 1
ATOM 1555 N N . LYS A 1 192 ? -19.621 -38.219 11.576 1.00 86.75 192 LYS A N 1
ATOM 1556 C CA . LYS A 1 192 ? -19.963 -39.637 11.356 1.00 86.75 192 LYS A CA 1
ATOM 1557 C C . LYS A 1 192 ? -18.853 -40.605 11.792 1.00 86.75 192 LYS A C 1
ATOM 1559 O O . LYS A 1 192 ? -18.649 -41.643 11.161 1.00 86.75 192 LYS A O 1
ATOM 1564 N N . ALA A 1 193 ? -18.114 -40.267 12.851 1.00 85.62 193 ALA A N 1
ATOM 1565 C CA . ALA A 1 193 ? -17.110 -41.162 13.417 1.00 85.62 193 ALA A CA 1
ATOM 1566 C C . ALA A 1 193 ? -17.763 -42.409 14.043 1.00 85.62 193 ALA A C 1
ATOM 1568 O O . ALA A 1 193 ? -18.911 -42.385 14.486 1.00 85.62 193 ALA A O 1
ATOM 1569 N N . ASN A 1 194 ? -17.023 -43.521 14.089 1.00 89.38 194 ASN A N 1
ATOM 1570 C CA . ASN A 1 194 ? -17.520 -44.770 14.666 1.00 89.38 194 ASN A CA 1
ATOM 1571 C C . ASN A 1 194 ? -17.731 -44.622 16.187 1.00 89.38 194 ASN A C 1
ATOM 1573 O O . ASN A 1 194 ? -16.827 -44.184 16.896 1.00 89.38 194 ASN A O 1
ATOM 1577 N N . LYS A 1 195 ? -18.891 -45.049 16.704 1.00 84.00 195 LYS A N 1
ATOM 1578 C CA . LYS A 1 195 ? -19.232 -44.994 18.137 1.00 84.00 195 LYS A CA 1
ATOM 1579 C C . LYS A 1 195 ? -18.192 -45.679 19.030 1.00 84.00 195 LYS A C 1
ATOM 1581 O O . LYS A 1 195 ? -17.884 -45.159 20.095 1.00 84.00 195 LYS A O 1
ATOM 1586 N N . GLN A 1 196 ? -17.589 -46.778 18.579 1.00 82.69 196 GLN A N 1
ATOM 1587 C CA . GLN A 1 196 ? -16.544 -47.478 19.330 1.00 82.69 196 GLN A CA 1
ATOM 1588 C C . GLN A 1 196 ? -15.259 -46.647 19.453 1.00 82.69 196 GLN A C 1
ATOM 1590 O O . GLN A 1 196 ? -14.653 -46.596 20.518 1.00 82.69 196 GLN A O 1
ATOM 1595 N N . PHE A 1 197 ? -14.909 -45.901 18.404 1.00 85.62 197 PHE A N 1
ATOM 1596 C CA . PHE A 1 197 ? -13.800 -44.947 18.437 1.00 85.62 197 PHE A CA 1
ATOM 1597 C C . PHE A 1 197 ? -14.093 -43.765 19.377 1.00 85.62 197 PHE A C 1
ATOM 1599 O O . PHE A 1 197 ? -13.229 -43.327 20.134 1.00 85.62 197 PHE A O 1
ATOM 1606 N N . ILE A 1 198 ? -15.334 -43.273 19.390 1.00 84.00 198 ILE A N 1
ATOM 1607 C CA . ILE A 1 198 ? -15.761 -42.195 20.294 1.00 84.00 198 ILE A CA 1
ATOM 1608 C C . ILE A 1 198 ? -15.684 -42.646 21.759 1.00 84.00 198 ILE A C 1
ATOM 1610 O O . ILE A 1 198 ? -15.213 -41.882 22.606 1.00 84.00 198 ILE A O 1
ATOM 1614 N N . MET A 1 199 ? -16.086 -43.885 22.061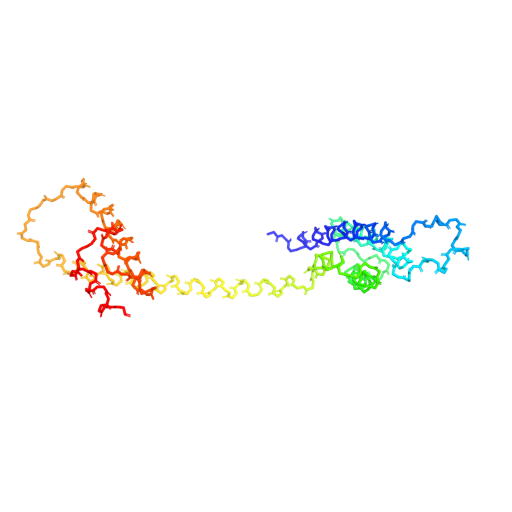 1.00 83.56 199 MET A N 1
ATOM 1615 C CA . MET A 1 199 ? -15.961 -44.472 23.401 1.00 83.56 199 MET A CA 1
ATOM 1616 C C . MET A 1 199 ? -14.503 -44.529 23.865 1.00 83.56 199 MET A C 1
ATOM 1618 O O . MET A 1 199 ? -14.213 -44.150 24.996 1.00 83.56 199 MET A O 1
ATOM 1622 N N . GLU A 1 200 ? -13.578 -44.950 23.000 1.00 82.62 200 GLU A N 1
ATOM 1623 C CA . GLU A 1 200 ? -12.148 -45.043 23.332 1.00 82.62 200 GLU A CA 1
ATOM 1624 C C . GLU A 1 200 ? -11.523 -43.673 23.635 1.00 82.62 200 GLU A C 1
ATOM 1626 O O . GLU A 1 200 ? -10.723 -43.547 24.561 1.00 82.62 200 GLU A O 1
ATOM 1631 N N . ILE A 1 201 ? -11.917 -42.632 22.896 1.00 83.06 201 ILE A N 1
ATOM 1632 C CA . ILE A 1 201 ? -11.366 -41.278 23.053 1.00 83.06 201 ILE A CA 1
ATOM 1633 C C . ILE A 1 201 ? -11.976 -40.536 24.247 1.00 83.06 201 ILE A C 1
ATOM 1635 O O . ILE A 1 201 ? -11.278 -39.832 24.977 1.00 83.06 201 ILE A O 1
ATOM 1639 N N . THR A 1 202 ? -13.285 -40.663 24.456 1.00 80.50 202 THR A N 1
ATOM 1640 C CA . THR A 1 202 ? -14.008 -39.868 25.465 1.00 80.50 202 THR A CA 1
ATOM 1641 C C . THR A 1 202 ? -14.189 -40.615 26.788 1.00 80.50 202 THR A C 1
ATOM 1643 O O . THR A 1 202 ? -14.368 -39.996 27.846 1.00 80.50 202 THR A O 1
ATOM 1646 N N . GLY A 1 203 ? -14.100 -41.946 26.761 1.00 79.06 203 GLY A N 1
ATOM 1647 C CA . GLY A 1 203 ? -14.397 -42.825 27.888 1.00 79.06 203 GLY A CA 1
ATOM 1648 C C . GLY A 1 203 ? -15.874 -42.831 28.287 1.00 79.06 203 GLY A C 1
ATOM 1649 O O . GLY A 1 203 ? -16.173 -43.217 29.414 1.00 79.06 203 GLY A O 1
ATOM 1650 N N . LEU A 1 204 ? -16.775 -42.341 27.426 1.00 79.25 204 LEU A N 1
ATOM 1651 C CA . LEU A 1 204 ? -18.223 -42.412 27.633 1.00 79.25 204 LEU A CA 1
ATOM 1652 C C . LEU A 1 204 ? -18.751 -43.795 27.248 1.00 79.25 204 LEU A C 1
ATOM 1654 O O . LEU A 1 204 ? -18.213 -44.464 26.365 1.00 79.25 204 LEU A O 1
ATOM 1658 N N . SER A 1 205 ? -19.818 -44.221 27.914 1.00 79.81 205 SER A N 1
ATOM 1659 C CA . SER A 1 205 ? -20.527 -45.453 27.580 1.00 79.81 205 SER A CA 1
ATOM 1660 C C . SER A 1 205 ? -21.347 -45.299 26.295 1.00 79.81 205 SER A C 1
ATOM 1662 O O . SER A 1 205 ? -21.728 -44.195 25.901 1.00 79.81 205 SER A O 1
ATOM 1664 N N . LEU A 1 206 ? -21.669 -46.425 25.653 1.00 76.56 206 LEU A N 1
ATOM 1665 C CA . LEU A 1 206 ? -22.477 -46.440 24.430 1.00 76.56 206 LEU A CA 1
ATOM 1666 C C . LEU A 1 206 ? -23.827 -45.720 24.626 1.00 76.56 206 LEU A C 1
ATOM 1668 O O . LEU A 1 206 ? -24.214 -44.899 23.800 1.00 76.56 206 LEU A O 1
ATOM 1672 N N . ASN A 1 207 ? -24.488 -45.956 25.764 1.00 74.94 207 ASN A N 1
ATOM 1673 C CA . ASN A 1 207 ? -25.780 -45.348 26.095 1.00 74.94 207 ASN A CA 1
ATOM 1674 C C . ASN A 1 207 ? -25.692 -43.819 26.242 1.00 74.94 207 ASN A C 1
ATOM 1676 O O . ASN A 1 207 ? -26.630 -43.103 25.900 1.00 74.94 207 ASN A O 1
ATOM 1680 N N . GLU A 1 208 ? -24.577 -43.296 26.759 1.00 73.00 208 GLU A N 1
ATOM 1681 C CA . GLU A 1 208 ? -24.360 -41.849 26.883 1.00 73.00 208 GLU A CA 1
ATOM 1682 C C . GLU A 1 208 ? -24.146 -41.201 25.514 1.00 73.00 208 GLU A C 1
ATOM 1684 O O . GLU A 1 208 ? -24.699 -40.134 25.253 1.00 73.00 208 GLU A O 1
ATOM 1689 N N . ILE A 1 209 ? -23.406 -41.864 24.624 1.00 79.56 209 ILE A N 1
ATOM 1690 C CA . ILE A 1 209 ? -23.180 -41.399 23.251 1.00 79.56 209 ILE A CA 1
ATOM 1691 C C . ILE A 1 209 ? -24.493 -41.405 22.461 1.00 79.56 209 ILE A C 1
ATOM 1693 O O . ILE A 1 209 ? -24.796 -40.423 21.789 1.00 79.56 209 ILE A O 1
ATOM 1697 N N . GLU A 1 210 ? -25.311 -42.451 22.589 1.00 80.00 210 GLU A N 1
ATOM 1698 C CA . GLU A 1 210 ? -26.630 -42.527 21.943 1.00 80.00 210 GLU A CA 1
ATOM 1699 C C . GLU A 1 210 ? -27.600 -41.466 22.472 1.00 80.00 210 GLU A C 1
ATOM 1701 O O . GLU A 1 210 ? -28.333 -40.846 21.705 1.00 80.00 210 GLU A O 1
ATOM 1706 N N . ASN A 1 211 ? -27.566 -41.177 23.774 1.00 77.06 211 ASN A N 1
ATOM 1707 C CA . ASN A 1 211 ? -28.348 -40.085 24.351 1.00 77.06 211 ASN A CA 1
ATOM 1708 C C . ASN A 1 211 ? -27.911 -38.700 23.851 1.00 77.06 211 ASN A C 1
ATOM 1710 O O . ASN A 1 211 ? -28.733 -37.784 23.826 1.00 77.06 211 ASN A O 1
ATOM 1714 N N . ILE A 1 212 ? -26.636 -38.525 23.491 1.00 79.31 212 ILE A N 1
ATOM 1715 C CA . ILE A 1 212 ? -26.126 -37.288 22.886 1.00 79.31 212 ILE A CA 1
ATOM 1716 C C . ILE A 1 212 ? -26.515 -37.223 21.404 1.00 79.31 212 ILE A C 1
ATOM 1718 O O . ILE A 1 212 ? -26.951 -36.168 20.955 1.00 79.31 212 ILE A O 1
ATOM 1722 N N . GLU A 1 213 ? -26.420 -38.336 20.673 1.00 77.81 213 GLU A N 1
ATOM 1723 C CA . GLU A 1 213 ? -26.826 -38.455 19.266 1.00 77.81 213 GLU A CA 1
ATOM 1724 C C . GLU A 1 213 ? -28.319 -38.172 19.068 1.00 77.81 213 GLU A C 1
ATOM 1726 O O . GLU A 1 213 ? -28.684 -37.421 18.176 1.00 77.81 213 GLU A O 1
ATOM 1731 N N . ASN A 1 214 ? -29.179 -38.681 19.952 1.00 77.00 214 ASN A N 1
ATOM 1732 C CA . ASN A 1 214 ? -30.622 -38.425 19.903 1.00 77.00 214 ASN A CA 1
ATOM 1733 C C . ASN A 1 214 ? -31.010 -36.969 20.236 1.00 77.00 214 ASN A C 1
ATOM 1735 O O . ASN A 1 214 ? -32.170 -36.594 20.072 1.00 77.00 214 ASN A O 1
ATOM 1739 N N . LYS A 1 215 ? -30.076 -36.168 20.768 1.00 72.50 215 LYS A N 1
ATOM 1740 C CA . LYS A 1 215 ? -30.268 -34.751 21.130 1.00 72.50 215 LYS A CA 1
ATOM 1741 C C . LYS A 1 215 ? -29.555 -33.781 20.177 1.00 72.50 215 LYS A C 1
ATOM 1743 O O . LYS A 1 215 ? -29.617 -32.574 20.417 1.00 72.50 215 LYS A O 1
ATOM 1748 N N . LEU A 1 216 ? -28.832 -34.304 19.186 1.00 70.06 216 LEU A N 1
ATOM 1749 C CA . LEU A 1 216 ? -28.211 -33.558 18.087 1.00 70.06 216 LEU A CA 1
ATOM 1750 C C . LEU A 1 216 ? -29.226 -33.355 16.959 1.00 70.06 216 LEU A C 1
ATOM 1752 O O . LEU A 1 216 ? -29.176 -32.261 16.358 1.00 70.06 216 LEU A O 1
#

Organism: NCBI:txid2020948

pLDDT: mean 75.28, std 15.14, range [39.09, 95.44]

Secondary structure (DSSP, 8-state):
--HHHHHHHHHHHHHHHHHHHHHHHHHTS----TT-HHHHGGGS-HHHHIIIIIIHHHHHHHHHHHHHHHH-SS--BTTB-HHHHHHHHHHHHHHHHHHHHGGGGHHHHHHHTHHHHHHHHHHHHHHHHHHHHHHHHHHHHHHHHHHHHHHHHHGGG-SS----HHHHHHHHHHHHHHHHHHHHHHHHHHTT--HHHHHHHH---HHHHHHHHTT-

Radius of gyration: 32.01 Å; chains: 1; bounding box: 60×75×83 Å

Sequence (216 aa):
MKSTFLNWYTQSLGATLGIIASIYAYLNGYMFVYSNISRNFDNLSFGGVISSYFLLPLCIITLLLGLAKSCIDDKIIYKISLKSFNKLIIIMTVIVGFLGAHIYFVFPAIFILFEFYEDKIKIDLFNHNEELDKELSQEVQIKDKVEAEIENKIEIDKDNDLITRKDLLQSEKSKKILLTKIEMTKDLLTRKANKQFIMEITGLSLNEIENIENKL

Foldseek 3Di:
DPVLVLLLVLQLVLLVLQLVLLVVLLVVFDDDDPPPCVPCVVSGDPLNCLSPVPQNVLSVVSNVLSVVSVVDDFDDDPVDTSVVVSVVSLVVNLVSSCSRRNPSSPSSNCSNCCVVCVVVVVVVVVVVVVVVVVVVVVVVVVVVVVVVVVVVVVVVVPPDDDDDPVVVVVVVVVVVLVVVLLVQLVVCVVVVHDLVVSCVVSVDDSVVSVVSVVVD

=== Feature glossary ===
The features interleaved in this record are:

— What the protein is —

Sequence gives the chain of amino acids in standard one-letter code (A=alanine, C=cysteine, …, Y=tyrosine), read N→C. It is the only feature that is directly encoded by the gene; all structural features are derived from the folded form of this sequence.

Database cross-references. InterPro integrates a dozen domain/family signature databases into unified entries with residue-range hits. GO terms attach function/process/location labels with evidence codes. CATH codes position the fold in a four-level structural taxonomy. Organism is the NCBI-taxonomy species name.

— Where its atoms are —

Atomic coordinates in PDBx/mmCIF format — the same representation the Protein Data Bank distributes. Each line of the _atom_site loop places one backbone atom in Cartesian space (units: ångströms, origin: arbitrary).

The six renders are orthographic views along the three Cartesian axes in both directions. Representation (cartoon, sticks, or surface) and color scheme (sequence-rainbow or by-chain) vary across proteins so the training set covers all the common visualization conventions.

— Local backbone conformation —

Eight-state secondary structure (DSSP): H is the canonical α-helix, G the tighter 3₁₀-helix, I the wider π-helix; E/B are β-structure, T and S are turns and bends, and '-' is everything else. DSSP derives these from the pattern of main-chain N–H···O=C hydrogen bonds, not from the sequence.

P-SEA three-state annotation labels each residue as helix, strand, or coil based purely on the geometry of the Cα trace. It serves as a fallback when the full backbone (and thus DSSP) is unavailable.

The φ/ψ torsion pair specifies the backbone conformation at each residue. φ rotates about the N–Cα bond, ψ about the Cα–C bond. Steric clashes forbid most of the (φ, ψ) plane — the allowed regions (α-helix basin, β-sheet basin, left-handed helix) are the Ramachandran-allowed regions.

— Global shape and packing —

The geometric summary reports three shape descriptors. Rg (radius of gyration) measures how spread out the Cα atoms are about their centre of mass; compact globular proteins have small Rg, elongated or unfolded ones large. Cα contacts (<8 Å, |i−j|>4) count long-range residue pairs in spatial proximity — high for tightly packed folds, near zero for rods or random coil. The bounding-box extents give the protein's footprint along x, y, z in Å.

Solvent-accessible surface area (SASA) is the area in Å² traced out by the centre of a 1.4 Å probe sphere (a water molecule) rolled over the protein's van der Waals surface (Shrake–Rupley / Lee–Richards construction). Buried residues have near-zero SASA; fully exposed residues can exceed 200 Å². The total SASA scales roughly with the number of surface residues.

The contact map is a binary N×N matrix image: pixel (i, j) is dark where Cα_i and Cα_j are within 8 Å and |i−j|>4. Because the |i−j|>4 filter removes local helical contacts, off-diagonal stripes parallel to the main diagonal indicate parallel β-sheets; stripes perpendicular to it indicate antiparallel β-sheets. The Ramachandran plot scatters every residue's (φ, ψ) pair against the sterically allowed regions. The PAE heatmap renders the predicted-aligned-error matrix.

— Structural neighborhood —

3Di is Foldseek's structural alphabet. Each residue is assigned one of twenty discrete states based on how its Cα sits relative to its spatial (not sequential) neighbors. Aligning 3Di strings finds structural homologs roughly as well as full 3D superposition, but orders of magnitude faster.

Nearest PDB neighbors are the top structural matches found by Foldseek when searching this structure against the entire Protein Data Bank. Each hit reports a TM-score (0 to 1; >0.5 almost always implies the same fold) and an E-value. These are *structural* homologs — they may share no detectable sequence similarity.

— Confidence and disorder —

For AlphaFold models, the B-factor field carries pLDDT — the model's own estimate of local accuracy on a 0–100 scale. Regions with pLDDT<50 should be treated as essentially unmodeled; they often correspond to intrinsically disordered segments.

Crystallographic B-factors measure how much each atom's electron density is smeared out, in Å². They rise in mobile loops and surface residues and fall in the buried interior. In AlphaFold models this column is repurposed to hold pLDDT instead.

Predicted aligned error is AlphaFold's pairwise confidence. Unlike pLDDT (per-residue), PAE is per-residue-pair and captures whether two parts of the structure are correctly placed relative to each other. Units are ångströms of expected positional error.